Protein AF-A0A932A919-F1 (afdb_monomer)

pLDDT: mean 88.24, std 11.84, range [32.38, 98.0]

InterPro domains:
  IPR025450 YndJ-like protein [PF14158] (11-265)

Mean predicted aligned error: 5.51 Å

Radius of gyration: 18.3 Å; Cα contacts (8 Å, |Δi|>4): 429; chains: 1; bounding box: 51×43×54 Å

Organism: NCBI:txid658062

Foldseek 3Di:
DDLLVLLLVLLLCLQQPQVLLLLLLVCVVDDPLSVVLNVQSNVLSVLLSVLVVDDQVSSLVSLVSQLVSLQSQLVVLVCQCVVDPDNDLLSLLSNQLSVLSNVLSVLSSCLSNVPDDPPADSSVSSVSSSCSSFLGNLLSSLLSLLQVQLPDPPDPLNVLSSQLSVLSSVLVVQLVCCVPPNVCSVLVRLLSSLVSSLSSLVSLQPPRFPAPDPLLNVLSVQQNVLSNFLSVVSNQCSCCSVVNDGPDDPSCNCVRNVVSSSCRHSVSSSVSSSNRVVVVPVPVPD

Sequence (286 aa):
MSSETAIRGLAGFGILVLVPLALRLEEAAGDRLSEWATRLVLPAGLLAVAAELADRPVAAVLALPWCAVAAVRAVAGAGRAFAWRERQLHLLCTAAAGLYWLVAAGWLVLSAARIAVPGVPPIIVLLTSVHFHFTGYLSLVLTVEAGRRLGDDPGWTRRLYQTAAATIVFAMPMVAAGFVLWPPLQVLGAVPLVLAEIAIAFILAFEAVEPRSALARWLLWISAFSSVAPMVLGAMFVTRVLFGAPPISLAQMVLMHGVVNAFGFLGCALLGCNLAARDGSVLHSH

Solvent-accessible surface area (backbone atoms only — not comparable to full-atom values): 14140 Å² total; per-residue (Å²): 134,56,58,65,60,52,50,52,51,49,40,42,46,40,48,67,46,50,49,57,47,43,48,63,66,59,47,81,72,78,50,74,69,51,56,52,38,62,68,44,42,58,64,19,26,52,33,36,53,50,11,75,79,45,59,48,76,56,3,27,60,33,19,44,53,35,26,51,44,24,42,55,40,19,52,55,23,42,50,56,44,68,72,43,94,66,91,48,64,59,42,51,33,48,18,48,16,20,42,25,31,26,52,13,30,49,30,41,28,36,42,35,40,65,57,86,51,90,98,50,57,70,70,51,42,42,48,49,13,42,42,22,39,45,74,34,17,48,48,27,48,51,40,40,52,31,54,63,50,51,56,86,60,88,49,70,66,47,53,52,47,53,52,22,49,53,36,51,65,52,18,56,60,33,29,56,42,14,78,78,77,45,59,69,35,28,43,70,10,45,46,55,28,40,53,22,53,42,50,47,30,42,40,37,40,71,68,27,45,86,45,86,46,66,66,23,44,50,26,18,44,48,10,27,62,36,32,50,63,27,34,52,50,51,44,57,52,44,47,24,79,80,76,43,86,53,99,61,52,73,56,53,45,48,57,57,28,47,47,37,38,50,54,35,16,53,41,20,36,43,51,13,52,54,49,38,52,52,72,63,58,72,70,80,78,118

Secondary structure (DSSP, 8-state):
--HHHHHHHHHHHIIIIIHHHHHHHHGGG--HHHHHHHHHHHHHHHHHHHGGGS-HHHHHHHHHHHHHHHHHHHHHHHHHHHH-SS--HHHHHHHHHHHHHHHHHHHHHHHHTTPPBTTB-HHHHHHHHHHIIIIIIIHHHHHHHHHHHHTT--SHHHHHHHHHHHHHHHHHHHHHHHHHT-THHHHHHHHHHHHHHHHHHHHIIIII---SSHHHHHHHHHHHHHHHHHHHHHHHHHTHHHHSS-SS-HHHHIIIIIHIIIIIIIIHHHHHHHHHHHHHHTTS--

Structure (mmCIF, N/CA/C/O backbone):
data_AF-A0A932A919-F1
#
_entry.id   AF-A0A932A919-F1
#
loop_
_atom_site.group_PDB
_atom_site.id
_atom_site.type_symbol
_atom_site.label_atom_id
_atom_site.label_alt_id
_atom_site.label_comp_id
_atom_site.label_asym_id
_atom_site.label_entity_id
_atom_site.label_seq_id
_atom_site.pdbx_PDB_ins_code
_atom_site.Cartn_x
_atom_site.Cartn_y
_atom_site.Cartn_z
_atom_site.occupancy
_atom_site.B_iso_or_equiv
_atom_site.auth_seq_id
_atom_site.auth_comp_id
_atom_site.auth_asym_id
_atom_site.auth_atom_id
_atom_site.pdbx_PDB_model_num
ATOM 1 N N . MET A 1 1 ? 23.912 -0.610 -2.391 1.00 54.72 1 MET A N 1
ATOM 2 C CA . MET A 1 1 ? 22.632 -1.287 -2.702 1.00 54.72 1 MET A CA 1
ATOM 3 C C . MET A 1 1 ? 22.070 -0.659 -3.968 1.00 54.72 1 MET A C 1
ATOM 5 O O . MET A 1 1 ? 22.008 0.564 -4.014 1.00 54.72 1 MET A O 1
ATOM 9 N N . SER A 1 2 ? 21.745 -1.437 -5.006 1.00 77.31 2 SER A N 1
ATOM 10 C CA . SER A 1 2 ? 21.113 -0.874 -6.210 1.00 77.31 2 SER A CA 1
ATOM 11 C C . SER A 1 2 ? 19.661 -0.478 -5.905 1.00 77.31 2 SER A C 1
ATOM 13 O O . SER A 1 2 ? 19.035 -1.042 -5.003 1.00 77.31 2 SER A O 1
ATOM 15 N N . SER A 1 3 ? 19.107 0.491 -6.641 1.00 76.12 3 SER A N 1
ATOM 16 C CA . SER A 1 3 ? 17.702 0.910 -6.482 1.00 76.12 3 SER A CA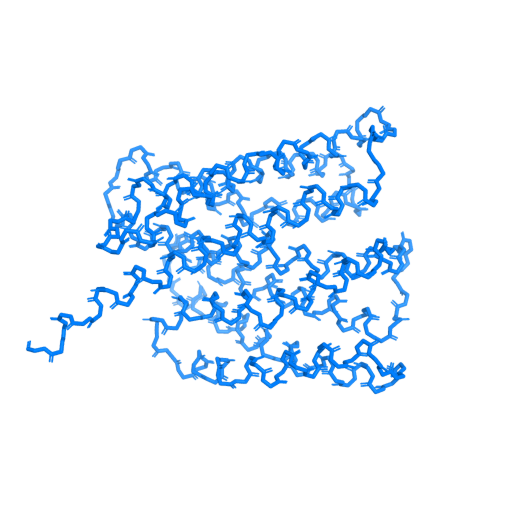 1
ATOM 17 C C . SER A 1 3 ? 16.727 -0.247 -6.691 1.00 76.12 3 SER A C 1
ATOM 19 O O . SER A 1 3 ? 15.686 -0.306 -6.047 1.00 76.12 3 SER A O 1
ATOM 21 N N . GLU A 1 4 ? 17.091 -1.199 -7.546 1.00 83.38 4 GLU A N 1
ATOM 22 C CA . GLU A 1 4 ? 16.304 -2.398 -7.804 1.00 83.38 4 GLU A CA 1
ATOM 23 C C . GLU A 1 4 ? 16.242 -3.328 -6.586 1.00 83.38 4 GLU A C 1
ATOM 25 O O . GLU A 1 4 ? 15.156 -3.766 -6.212 1.00 83.38 4 GLU A O 1
ATOM 30 N N . THR A 1 5 ? 17.371 -3.581 -5.909 1.00 86.50 5 THR A N 1
ATOM 31 C CA . THR A 1 5 ? 17.383 -4.377 -4.669 1.00 86.50 5 THR A CA 1
ATOM 32 C C . THR A 1 5 ? 16.510 -3.735 -3.590 1.00 86.50 5 THR A C 1
ATOM 34 O O . THR A 1 5 ? 15.775 -4.438 -2.901 1.00 86.50 5 THR A O 1
ATOM 37 N N . ALA A 1 6 ? 16.543 -2.404 -3.474 1.00 86.88 6 ALA A N 1
ATOM 38 C CA . ALA A 1 6 ? 15.702 -1.675 -2.528 1.00 86.88 6 ALA A CA 1
ATOM 39 C C . ALA A 1 6 ? 14.205 -1.844 -2.842 1.00 86.88 6 ALA A C 1
ATOM 41 O O . ALA A 1 6 ? 13.426 -2.163 -1.948 1.00 86.88 6 ALA A O 1
ATOM 42 N N . ILE A 1 7 ? 13.805 -1.690 -4.111 1.00 89.88 7 ILE A N 1
ATOM 43 C CA . ILE A 1 7 ? 12.405 -1.851 -4.539 1.00 89.88 7 ILE A CA 1
ATOM 44 C C . ILE A 1 7 ? 11.922 -3.284 -4.298 1.00 89.88 7 ILE A C 1
ATOM 46 O O . ILE A 1 7 ? 10.837 -3.469 -3.755 1.00 89.88 7 ILE A O 1
ATOM 50 N N . ARG A 1 8 ? 12.729 -4.295 -4.640 1.00 91.56 8 ARG A N 1
ATOM 51 C CA . ARG A 1 8 ? 12.405 -5.709 -4.382 1.00 91.56 8 ARG A CA 1
ATOM 52 C C . ARG A 1 8 ? 12.245 -5.987 -2.886 1.00 91.56 8 ARG A C 1
ATOM 54 O O . ARG A 1 8 ? 11.301 -6.664 -2.489 1.00 91.56 8 ARG A O 1
ATOM 61 N N . GLY A 1 9 ? 13.120 -5.422 -2.051 1.00 92.94 9 GLY A N 1
ATOM 62 C CA . GLY A 1 9 ? 13.010 -5.514 -0.594 1.00 92.94 9 GLY A CA 1
ATOM 63 C C . GLY A 1 9 ? 11.722 -4.882 -0.058 1.00 92.94 9 GLY A C 1
ATOM 64 O O . GLY A 1 9 ? 11.032 -5.491 0.757 1.00 92.94 9 GLY A O 1
ATOM 65 N N . LEU A 1 10 ? 11.354 -3.699 -0.559 1.00 93.62 10 LEU A N 1
ATOM 66 C CA . LEU A 1 10 ? 10.096 -3.031 -0.210 1.00 93.62 10 LEU A CA 1
ATOM 67 C C . LEU A 1 10 ? 8.871 -3.827 -0.674 1.00 93.62 10 LEU A C 1
ATOM 69 O O . LEU A 1 10 ? 7.919 -3.966 0.092 1.00 93.62 10 LEU A O 1
ATOM 73 N N . ALA A 1 11 ? 8.905 -4.389 -1.885 1.00 94.69 11 ALA A N 1
ATOM 74 C CA . ALA A 1 11 ? 7.852 -5.261 -2.395 1.00 94.69 11 ALA A CA 1
ATOM 75 C C . ALA A 1 11 ? 7.668 -6.484 -1.487 1.00 94.69 11 ALA A C 1
ATOM 77 O O . ALA A 1 11 ? 6.559 -6.745 -1.025 1.00 94.69 11 ALA A O 1
ATOM 78 N N . GLY A 1 12 ? 8.761 -7.179 -1.155 1.00 96.25 12 GLY A N 1
ATOM 79 C CA . GLY A 1 12 ? 8.738 -8.327 -0.250 1.00 96.25 12 GLY A CA 1
ATOM 80 C C . GLY A 1 12 ? 8.211 -7.977 1.142 1.00 96.25 12 GLY A C 1
ATOM 81 O O . GLY A 1 12 ? 7.370 -8.697 1.672 1.00 96.25 12 GLY A O 1
ATOM 82 N N . PHE A 1 13 ? 8.630 -6.845 1.714 1.00 96.69 13 PHE A N 1
ATOM 83 C CA . PHE A 1 13 ? 8.113 -6.365 2.999 1.00 96.69 13 PHE A CA 1
ATOM 84 C C . PHE A 1 13 ? 6.609 -6.057 2.942 1.00 96.69 13 PHE A C 1
ATOM 86 O O . PHE A 1 13 ? 5.855 -6.461 3.827 1.00 96.69 13 PHE A O 1
ATOM 93 N N . GLY A 1 14 ? 6.149 -5.403 1.874 1.00 96.69 14 GLY A N 1
ATOM 94 C CA . GLY A 1 14 ? 4.727 -5.163 1.640 1.00 96.69 14 GLY A CA 1
ATOM 95 C C . GLY A 1 14 ? 3.916 -6.455 1.579 1.00 96.69 14 GLY A C 1
ATOM 96 O O . GLY A 1 14 ? 2.926 -6.595 2.292 1.00 96.69 14 GLY A O 1
ATOM 97 N N . ILE A 1 15 ? 4.371 -7.409 0.767 1.00 97.38 15 ILE A N 1
ATOM 98 C CA . ILE A 1 15 ? 3.695 -8.685 0.501 1.00 97.38 15 ILE A CA 1
ATOM 99 C C . ILE A 1 15 ? 3.671 -9.587 1.741 1.00 97.38 15 ILE A C 1
ATOM 101 O O . ILE A 1 15 ? 2.635 -10.163 2.064 1.00 97.38 15 ILE A O 1
ATOM 105 N N . LEU A 1 16 ? 4.799 -9.722 2.443 1.00 97.50 16 LEU A N 1
ATOM 106 C CA . LEU A 1 16 ? 4.951 -10.697 3.528 1.00 97.50 16 LEU A CA 1
ATOM 107 C C . LEU A 1 16 ? 4.590 -10.150 4.910 1.00 97.50 16 LEU A C 1
ATOM 109 O O . LEU A 1 16 ? 4.348 -10.939 5.821 1.00 97.50 16 LEU A O 1
ATOM 113 N N . VAL A 1 17 ? 4.572 -8.827 5.091 1.00 97.50 17 VAL A N 1
ATOM 114 C CA . VAL A 1 17 ? 4.357 -8.209 6.408 1.00 97.50 17 VAL A CA 1
ATOM 115 C C . VAL A 1 17 ? 3.157 -7.277 6.393 1.00 97.50 17 VAL A C 1
ATOM 117 O O . VAL A 1 17 ? 2.202 -7.501 7.136 1.00 97.50 17 VAL A O 1
ATOM 120 N N . LEU A 1 18 ? 3.172 -6.241 5.554 1.00 97.94 18 LEU A N 1
ATOM 121 C CA . LEU A 1 18 ? 2.169 -5.178 5.648 1.00 97.94 18 LEU A CA 1
ATOM 122 C C . LEU A 1 18 ? 0.778 -5.627 5.186 1.00 97.94 18 LEU A C 1
ATOM 124 O O . LEU A 1 18 ? -0.202 -5.359 5.875 1.00 97.94 18 LEU A O 1
ATOM 128 N N . VAL A 1 19 ? 0.679 -6.345 4.066 1.00 97.19 19 VAL A N 1
ATOM 129 C CA . VAL A 1 19 ? -0.604 -6.848 3.550 1.00 97.19 19 VAL A CA 1
ATOM 130 C C . VAL A 1 19 ? -1.255 -7.850 4.515 1.00 97.19 19 VAL A C 1
ATOM 132 O O . VAL A 1 19 ? -2.425 -7.659 4.844 1.00 97.19 19 VAL A O 1
ATOM 135 N N . PRO A 1 20 ? -0.539 -8.852 5.067 1.00 95.69 20 PRO A N 1
ATOM 136 C CA . PRO A 1 20 ? -1.095 -9.701 6.120 1.00 95.69 20 PRO A CA 1
ATOM 137 C C . PRO A 1 20 ? -1.551 -8.922 7.364 1.00 95.69 20 PRO A C 1
ATOM 139 O O . PRO A 1 20 ? -2.593 -9.240 7.936 1.00 95.69 20 PRO A O 1
ATOM 142 N N . LEU A 1 21 ? -0.811 -7.890 7.792 1.00 94.94 21 LEU A N 1
ATOM 143 C CA . LEU A 1 21 ? -1.228 -7.037 8.914 1.00 94.94 21 LEU A CA 1
ATOM 144 C C . LEU A 1 21 ? -2.493 -6.229 8.604 1.00 94.94 21 LEU A C 1
ATOM 146 O O . LEU A 1 21 ? -3.328 -6.061 9.492 1.00 94.94 21 LEU A O 1
ATOM 150 N N . ALA A 1 22 ? -2.635 -5.739 7.373 1.00 95.12 22 ALA A N 1
ATOM 151 C CA . ALA A 1 22 ? -3.818 -5.023 6.912 1.00 95.12 22 ALA A CA 1
ATOM 152 C C . ALA A 1 22 ? -5.046 -5.938 6.852 1.00 95.12 22 ALA A C 1
ATOM 154 O O . ALA A 1 22 ? -6.085 -5.595 7.412 1.00 95.12 22 ALA A O 1
ATOM 155 N N . LEU A 1 23 ? -4.905 -7.148 6.303 1.00 92.00 23 LEU A N 1
ATOM 156 C CA . LEU A 1 23 ? -5.989 -8.133 6.274 1.00 92.00 23 LEU A CA 1
ATOM 157 C C . LEU A 1 23 ? -6.539 -8.453 7.660 1.00 92.00 23 LEU A C 1
ATOM 159 O O . LEU A 1 23 ? -7.750 -8.563 7.815 1.00 92.00 23 LEU A O 1
ATOM 163 N N . ARG A 1 24 ? -5.679 -8.550 8.678 1.00 90.06 24 ARG A N 1
ATOM 164 C CA . ARG A 1 24 ? -6.112 -8.793 10.064 1.00 90.06 24 ARG A CA 1
ATOM 165 C C . ARG A 1 24 ? -6.987 -7.673 10.633 1.00 90.06 24 ARG A C 1
ATOM 167 O O . ARG A 1 24 ? -7.780 -7.939 11.531 1.00 90.06 24 ARG A O 1
ATOM 174 N N . LEU A 1 25 ? -6.854 -6.441 10.134 1.00 88.31 25 LEU A N 1
ATOM 175 C CA . LEU A 1 25 ? -7.755 -5.337 10.486 1.00 88.31 25 LEU A CA 1
ATOM 176 C C . LEU A 1 25 ? -9.097 -5.455 9.750 1.00 88.31 25 LEU A C 1
ATOM 178 O O . LEU A 1 25 ? -10.136 -5.132 10.315 1.00 88.31 25 LEU A O 1
ATOM 182 N N . GLU A 1 26 ? -9.088 -5.961 8.516 1.00 84.31 26 GLU A N 1
ATOM 183 C CA . GLU A 1 26 ? -10.300 -6.187 7.717 1.00 84.31 26 GLU A CA 1
ATOM 184 C C . GLU A 1 26 ? -11.104 -7.427 8.159 1.00 84.31 26 GLU A C 1
ATOM 186 O O . GLU A 1 26 ? -12.324 -7.467 7.998 1.00 84.31 26 GLU A O 1
ATOM 191 N N . GLU A 1 27 ? -10.443 -8.450 8.709 1.00 68.44 27 GLU A N 1
ATOM 192 C CA . GLU A 1 27 ? -11.055 -9.714 9.151 1.00 68.44 27 GLU A CA 1
ATOM 193 C C . GLU A 1 27 ? -12.094 -9.575 10.256 1.00 68.44 27 GLU A C 1
ATOM 195 O O . GLU A 1 27 ? -12.968 -10.434 10.373 1.00 68.44 27 GLU A O 1
ATOM 200 N N . ALA A 1 28 ? -12.063 -8.481 11.015 1.00 53.78 28 ALA A N 1
ATOM 201 C CA . ALA A 1 28 ? -13.075 -8.186 12.024 1.00 53.78 28 ALA A CA 1
ATOM 202 C C . ALA A 1 28 ? -14.520 -8.143 11.458 1.00 53.78 28 ALA A C 1
ATOM 204 O O . ALA A 1 28 ? -15.468 -8.100 12.235 1.00 53.78 28 ALA A O 1
ATOM 205 N N . ALA A 1 29 ? -14.704 -8.188 10.129 1.00 54.28 29 ALA A N 1
ATOM 206 C CA . ALA A 1 29 ? -15.997 -8.187 9.440 1.00 54.28 29 ALA A CA 1
ATOM 207 C C . ALA A 1 29 ? -16.645 -9.576 9.179 1.00 54.28 29 ALA A C 1
ATOM 209 O O . ALA A 1 29 ? -17.752 -9.619 8.645 1.00 54.28 29 ALA A O 1
ATOM 210 N N . GLY A 1 30 ? -16.015 -10.704 9.543 1.00 56.59 30 GLY A N 1
ATOM 211 C CA . GLY A 1 30 ? -16.717 -11.984 9.787 1.00 56.59 30 GLY A CA 1
ATOM 212 C C . GLY A 1 30 ? -17.307 -12.784 8.603 1.00 56.59 30 GLY A C 1
ATOM 213 O O . GLY A 1 30 ? -18.235 -13.560 8.828 1.00 56.59 30 GLY A O 1
ATOM 214 N N . ASP A 1 31 ? -16.813 -12.654 7.361 1.00 70.94 31 ASP A N 1
ATOM 215 C CA . ASP A 1 31 ? -17.253 -13.511 6.236 1.00 70.94 31 ASP A CA 1
ATOM 216 C C . ASP A 1 31 ? -16.256 -14.633 5.865 1.00 70.94 31 ASP A C 1
ATOM 218 O O . ASP A 1 31 ? -15.046 -14.518 6.052 1.00 70.94 31 ASP A O 1
ATOM 222 N N . ARG A 1 32 ? -16.757 -15.753 5.311 1.00 78.12 32 ARG A N 1
ATOM 223 C CA . ARG A 1 32 ? -15.927 -16.934 4.973 1.00 78.12 32 ARG A CA 1
ATOM 224 C C . ARG A 1 32 ? -14.827 -16.622 3.952 1.00 78.12 32 ARG A C 1
ATOM 226 O O . ARG A 1 32 ? -13.759 -17.221 4.004 1.00 78.12 32 ARG A O 1
ATOM 233 N N . LEU A 1 33 ? -15.084 -15.719 3.004 1.00 74.69 33 LEU A N 1
ATOM 234 C CA . LEU A 1 33 ? -14.106 -15.341 1.975 1.00 74.69 33 LEU A CA 1
ATOM 235 C C . LEU A 1 33 ? -12.913 -14.601 2.594 1.00 74.69 33 LEU A C 1
ATOM 237 O O . LEU A 1 33 ? -11.777 -14.799 2.164 1.00 74.69 33 LEU A O 1
ATOM 241 N N . SER A 1 34 ? -13.165 -13.800 3.629 1.00 73.75 34 SER A N 1
ATOM 242 C CA . SER A 1 34 ? -12.157 -13.144 4.456 1.00 73.75 34 SER A CA 1
ATOM 243 C C . SER A 1 34 ? -11.229 -14.152 5.128 1.00 73.75 34 SER A C 1
ATOM 245 O O . SER A 1 34 ? -10.014 -14.016 5.017 1.00 73.75 34 SER A O 1
ATOM 247 N N . GLU A 1 35 ? -11.785 -15.191 5.756 1.00 81.88 35 GLU A N 1
ATOM 248 C CA . GLU A 1 35 ? -10.992 -16.226 6.434 1.00 81.88 35 GLU A CA 1
ATOM 249 C C . GLU A 1 35 ? -10.083 -16.987 5.460 1.00 81.88 35 GLU A C 1
ATOM 251 O O . GLU A 1 35 ? -8.912 -17.246 5.749 1.00 81.88 35 GLU A O 1
ATOM 256 N N . TRP A 1 36 ? -10.607 -17.340 4.281 1.00 85.19 36 TRP A N 1
ATOM 257 C CA . TRP A 1 36 ? -9.813 -17.984 3.233 1.00 85.19 36 TRP A CA 1
ATOM 258 C C . TRP A 1 36 ? -8.672 -17.083 2.761 1.00 85.19 36 TRP A C 1
ATOM 260 O O . TRP A 1 36 ? -7.536 -17.549 2.657 1.00 85.19 36 TRP A O 1
ATOM 270 N N . ALA A 1 37 ? -8.953 -15.801 2.511 1.00 84.44 37 ALA A N 1
ATOM 271 C CA . ALA A 1 37 ? -7.946 -14.850 2.058 1.00 84.44 37 ALA A CA 1
ATOM 272 C C . ALA A 1 37 ? -6.786 -14.739 3.057 1.00 84.44 37 ALA A C 1
ATOM 274 O O . ALA A 1 37 ? -5.627 -14.808 2.656 1.00 84.44 37 ALA A O 1
ATOM 275 N N . THR A 1 38 ? -7.068 -14.658 4.355 1.00 86.06 38 THR A N 1
ATOM 276 C CA . THR A 1 38 ? -6.020 -14.550 5.380 1.00 86.06 38 THR A CA 1
ATOM 277 C C . THR A 1 38 ? -5.235 -15.834 5.577 1.00 86.06 38 THR A C 1
ATOM 279 O O . THR A 1 38 ? -4.029 -15.783 5.801 1.00 86.06 38 THR A O 1
ATOM 282 N N . ARG A 1 39 ? -5.863 -17.008 5.463 1.00 90.12 39 ARG A N 1
ATOM 283 C CA . ARG A 1 39 ? -5.123 -18.280 5.531 1.00 90.12 39 ARG A CA 1
ATOM 284 C C . ARG A 1 39 ? -4.175 -18.450 4.347 1.00 90.12 39 ARG A C 1
ATOM 286 O O . ARG A 1 39 ? -3.089 -19.001 4.505 1.00 90.12 39 ARG A O 1
ATOM 293 N N . LEU A 1 40 ? -4.583 -17.979 3.171 1.00 94.25 40 LEU A N 1
ATOM 294 C CA . LEU A 1 40 ? -3.823 -18.135 1.934 1.00 94.25 40 LEU A CA 1
ATOM 295 C C . LEU A 1 40 ? -2.830 -16.998 1.671 1.00 94.25 40 LEU A C 1
ATOM 297 O O . LEU A 1 40 ? -1.915 -17.199 0.876 1.00 94.25 40 LEU A O 1
ATOM 301 N N . VAL A 1 41 ? -2.955 -15.841 2.337 1.00 95.19 41 VAL A N 1
ATOM 302 C CA . VAL A 1 41 ? -2.116 -14.663 2.052 1.00 95.19 41 VAL A CA 1
ATOM 303 C C . VAL A 1 41 ? -0.626 -14.947 2.228 1.00 95.19 41 VAL A C 1
ATOM 305 O O . VAL A 1 41 ? 0.160 -14.587 1.361 1.00 95.19 41 VAL A O 1
ATOM 308 N N . LEU A 1 42 ? -0.219 -15.627 3.305 1.00 95.88 42 LEU A N 1
ATOM 309 C CA . LEU A 1 42 ? 1.198 -15.889 3.568 1.00 95.88 42 LEU A CA 1
ATOM 310 C C . LEU A 1 42 ? 1.786 -16.921 2.595 1.00 95.88 42 LEU A C 1
ATOM 312 O O . LEU A 1 42 ? 2.808 -16.610 1.983 1.00 95.88 42 LEU A O 1
ATOM 316 N N . PRO A 1 43 ? 1.164 -18.098 2.370 1.00 97.31 43 PRO A N 1
ATOM 317 C CA . PRO A 1 43 ? 1.615 -19.014 1.326 1.00 97.31 43 PRO A CA 1
ATOM 318 C C . PRO A 1 43 ? 1.688 -18.350 -0.054 1.00 97.31 43 PRO A C 1
ATOM 320 O O . PRO A 1 43 ? 2.703 -18.463 -0.737 1.00 97.31 43 PRO A O 1
ATOM 323 N N . ALA A 1 44 ? 0.651 -17.606 -0.449 1.00 97.44 44 ALA A N 1
ATOM 324 C CA . ALA A 1 44 ? 0.624 -16.906 -1.728 1.00 97.44 44 ALA A CA 1
ATOM 325 C C . ALA A 1 44 ? 1.707 -15.818 -1.817 1.00 97.44 44 ALA A C 1
ATOM 327 O O . ALA A 1 44 ? 2.348 -15.672 -2.855 1.00 97.44 44 ALA A O 1
ATOM 328 N N . GLY A 1 45 ? 1.945 -15.086 -0.728 1.00 97.19 45 GLY A N 1
ATOM 329 C CA . GLY A 1 45 ? 2.979 -14.060 -0.644 1.00 97.19 45 GLY A CA 1
ATOM 330 C C . GLY A 1 45 ? 4.390 -14.638 -0.731 1.00 97.19 45 GLY A C 1
ATOM 331 O O . GLY A 1 45 ? 5.237 -14.082 -1.426 1.00 97.19 45 GLY A O 1
ATOM 332 N N . LEU A 1 46 ? 4.643 -15.787 -0.095 1.00 97.69 46 LEU A N 1
ATOM 333 C CA . LEU A 1 46 ? 5.920 -16.500 -0.205 1.00 97.69 46 LEU A CA 1
ATOM 334 C C . LEU A 1 46 ? 6.191 -16.938 -1.646 1.00 97.69 46 LEU A C 1
ATOM 336 O O . LEU A 1 46 ? 7.301 -16.741 -2.137 1.00 97.69 46 LEU A O 1
ATOM 340 N N . LEU A 1 47 ? 5.181 -17.473 -2.340 1.00 97.81 47 LEU A N 1
ATOM 341 C CA . LEU A 1 47 ? 5.299 -17.828 -3.758 1.00 97.81 47 LEU A CA 1
ATOM 342 C C . LEU A 1 47 ? 5.555 -16.587 -4.625 1.00 97.81 47 LEU A C 1
ATOM 344 O O . LEU A 1 47 ? 6.433 -16.615 -5.484 1.00 97.81 47 LEU A O 1
ATOM 348 N N . ALA A 1 48 ? 4.867 -15.476 -4.355 1.00 97.06 48 ALA A N 1
ATOM 349 C CA . ALA A 1 48 ? 5.060 -14.229 -5.087 1.00 97.06 48 ALA A CA 1
ATOM 350 C C . ALA A 1 48 ? 6.460 -13.624 -4.894 1.00 97.06 48 ALA A C 1
ATOM 352 O O . ALA A 1 48 ? 7.044 -13.128 -5.851 1.00 97.06 48 ALA A O 1
ATOM 353 N N . VAL A 1 49 ? 7.037 -13.702 -3.692 1.00 95.81 49 VAL A N 1
ATOM 354 C CA . VAL A 1 49 ? 8.431 -13.286 -3.459 1.00 95.81 49 VAL A CA 1
ATOM 355 C C . VAL A 1 49 ? 9.416 -14.270 -4.094 1.00 95.81 49 VAL A C 1
ATOM 357 O O . VAL A 1 49 ? 10.410 -13.845 -4.680 1.00 95.81 49 VAL A O 1
ATOM 360 N N . ALA A 1 50 ? 9.139 -15.576 -4.044 1.00 95.06 50 ALA A N 1
ATOM 361 C CA . ALA A 1 50 ? 9.966 -16.591 -4.698 1.00 95.06 50 ALA A CA 1
ATOM 362 C C . ALA A 1 50 ? 9.971 -16.454 -6.231 1.00 95.06 50 ALA A C 1
ATOM 364 O O . ALA A 1 50 ? 10.975 -16.776 -6.866 1.00 95.06 50 ALA A O 1
ATOM 365 N N . ALA A 1 51 ? 8.896 -15.926 -6.828 1.00 93.56 51 ALA A N 1
ATOM 366 C CA . ALA A 1 51 ? 8.812 -15.645 -8.260 1.00 93.56 51 ALA A CA 1
ATOM 367 C C . ALA A 1 51 ? 9.953 -14.743 -8.757 1.00 93.56 51 ALA A C 1
ATOM 369 O O . ALA A 1 51 ? 10.418 -14.904 -9.882 1.00 93.56 51 ALA A O 1
ATOM 370 N N . GLU A 1 52 ? 10.453 -13.840 -7.911 1.00 87.06 52 GLU A N 1
ATOM 371 C CA . GLU A 1 52 ? 11.557 -12.936 -8.252 1.00 87.06 52 GLU A CA 1
ATOM 372 C C . GLU A 1 52 ? 12.896 -13.661 -8.458 1.00 87.06 52 GLU A C 1
ATOM 374 O O . GLU A 1 52 ? 13.803 -13.114 -9.085 1.00 87.06 52 GLU A O 1
ATOM 379 N N . LEU A 1 53 ? 13.018 -14.892 -7.951 1.00 88.12 53 LEU A N 1
ATOM 380 C CA . LEU A 1 53 ? 14.201 -15.745 -8.085 1.00 88.12 53 LEU A CA 1
ATOM 381 C C . LEU A 1 53 ? 14.071 -16.765 -9.226 1.00 88.12 53 LEU A C 1
ATOM 383 O O . LEU A 1 53 ? 15.032 -17.469 -9.527 1.00 88.12 53 LEU A O 1
ATOM 387 N N . ALA A 1 54 ? 12.893 -16.873 -9.842 1.00 90.50 54 ALA A N 1
ATOM 388 C CA . ALA A 1 54 ? 12.577 -17.913 -10.810 1.00 90.50 54 ALA A CA 1
ATOM 389 C C . ALA A 1 54 ? 12.747 -17.452 -12.269 1.00 90.50 54 ALA A C 1
ATOM 391 O O . ALA A 1 54 ? 12.752 -16.261 -12.603 1.00 90.50 54 ALA A O 1
ATOM 392 N N . ASP A 1 55 ? 12.837 -18.421 -13.180 1.00 89.94 55 ASP A N 1
ATOM 393 C CA . ASP A 1 55 ? 12.775 -18.168 -14.619 1.00 89.94 55 ASP A CA 1
ATOM 394 C C . ASP A 1 55 ? 11.384 -17.700 -15.057 1.00 89.94 55 ASP A C 1
ATOM 396 O O . ASP A 1 55 ? 10.382 -18.032 -14.431 1.00 89.94 55 ASP A O 1
ATOM 400 N N . ARG A 1 56 ? 11.303 -16.966 -16.179 1.00 87.06 56 ARG A N 1
ATOM 401 C CA . ARG A 1 56 ? 10.075 -16.284 -16.650 1.00 87.06 56 ARG A CA 1
ATOM 402 C C . ARG A 1 56 ? 8.777 -17.105 -16.551 1.00 87.06 56 ARG A C 1
ATOM 404 O O . ARG A 1 56 ? 7.821 -16.581 -15.980 1.00 87.06 56 ARG A O 1
ATOM 411 N N . PRO A 1 57 ? 8.680 -18.333 -17.106 1.00 85.75 57 PRO A N 1
ATOM 412 C CA . PRO A 1 57 ? 7.418 -19.073 -17.077 1.00 85.75 57 PRO A CA 1
ATOM 413 C C . PRO A 1 57 ? 7.039 -19.504 -15.655 1.00 85.75 57 PRO A C 1
ATOM 415 O O . PRO A 1 57 ? 5.869 -19.462 -15.289 1.00 85.75 57 PRO A O 1
ATOM 418 N N . VAL A 1 58 ? 8.031 -19.858 -14.836 1.00 93.38 58 VAL A N 1
ATOM 419 C CA . VAL A 1 58 ? 7.828 -20.279 -13.447 1.00 93.38 58 VAL A CA 1
ATOM 420 C C . VAL A 1 58 ? 7.470 -19.077 -12.572 1.00 93.38 58 VAL A C 1
ATOM 422 O O . VAL A 1 58 ? 6.520 -19.148 -11.801 1.00 93.38 58 VAL A O 1
ATOM 425 N N . ALA A 1 59 ? 8.162 -17.950 -12.746 1.00 92.75 59 ALA A N 1
ATOM 426 C CA . ALA A 1 59 ? 7.908 -16.700 -12.037 1.00 92.75 59 ALA A CA 1
ATOM 427 C C . ALA A 1 59 ? 6.459 -16.223 -12.218 1.00 92.75 59 ALA A C 1
ATOM 429 O O . ALA A 1 59 ? 5.792 -15.878 -11.244 1.00 92.75 59 ALA A O 1
ATOM 430 N N . ALA A 1 60 ? 5.939 -16.270 -13.450 1.00 90.56 60 ALA A N 1
ATOM 431 C CA . ALA A 1 60 ? 4.550 -15.916 -13.723 1.00 90.56 60 ALA A CA 1
ATOM 432 C C . ALA A 1 60 ? 3.577 -16.796 -12.921 1.00 90.56 60 ALA A C 1
ATOM 434 O O . ALA A 1 60 ? 2.711 -16.272 -12.225 1.00 90.56 60 ALA A O 1
ATOM 435 N N . VAL A 1 61 ? 3.758 -18.120 -12.967 1.00 95.81 61 VAL A N 1
ATOM 436 C CA . VAL A 1 61 ? 2.899 -19.083 -12.258 1.00 95.81 61 VAL A CA 1
ATOM 437 C C . VAL A 1 61 ? 2.978 -18.902 -10.742 1.00 95.81 61 VAL A C 1
ATOM 439 O O . VAL A 1 61 ? 1.946 -18.922 -10.078 1.00 95.81 61 VAL A O 1
ATOM 442 N N . LEU A 1 62 ? 4.171 -18.669 -10.192 1.00 96.88 62 LEU A N 1
ATOM 443 C CA . LEU A 1 62 ? 4.378 -18.454 -8.758 1.00 96.88 62 LEU A CA 1
ATOM 444 C C . LEU A 1 62 ? 3.722 -17.164 -8.237 1.00 96.88 62 LEU A C 1
ATOM 446 O O . LEU A 1 62 ? 3.313 -17.117 -7.079 1.00 96.88 62 LEU A O 1
ATOM 450 N N . ALA A 1 63 ? 3.568 -16.136 -9.075 1.00 96.38 63 ALA A N 1
ATOM 451 C CA . ALA A 1 63 ? 2.893 -14.892 -8.701 1.00 96.38 63 ALA A CA 1
ATOM 452 C C . ALA A 1 63 ? 1.353 -14.967 -8.802 1.00 96.38 63 ALA A C 1
ATOM 454 O O . ALA A 1 63 ? 0.655 -14.174 -8.165 1.00 96.38 63 ALA A O 1
ATOM 455 N N . LEU A 1 64 ? 0.793 -15.914 -9.571 1.00 96.88 64 LEU A N 1
ATOM 456 C CA . LEU A 1 64 ? -0.660 -16.035 -9.772 1.00 96.88 64 LEU A CA 1
ATOM 457 C C . LEU A 1 64 ? -1.463 -16.275 -8.481 1.00 96.88 64 LEU A C 1
ATOM 459 O O . LEU A 1 64 ? -2.508 -15.637 -8.341 1.00 96.88 64 LEU A O 1
ATOM 463 N N . PRO A 1 65 ? -1.026 -17.119 -7.523 1.00 97.69 65 PRO A N 1
ATOM 464 C CA . PRO A 1 65 ? -1.736 -17.297 -6.258 1.00 97.69 65 PRO A CA 1
ATOM 465 C C . PRO A 1 65 ? -1.973 -15.985 -5.505 1.00 97.69 65 PRO A C 1
ATOM 467 O O . PRO A 1 65 ? -3.057 -15.780 -4.965 1.00 97.69 65 PRO A O 1
ATOM 470 N N . TRP A 1 66 ? -1.003 -15.065 -5.515 1.00 97.75 66 TRP A N 1
ATOM 471 C CA . TRP A 1 66 ? -1.152 -13.748 -4.890 1.00 97.75 66 TRP A CA 1
ATOM 472 C C . TRP A 1 66 ? -2.249 -12.918 -5.558 1.00 97.75 66 TRP A C 1
ATOM 474 O O . TRP A 1 66 ? -3.114 -12.358 -4.885 1.00 97.75 66 TRP A O 1
ATOM 484 N N . CYS A 1 67 ? -2.265 -12.911 -6.891 1.00 97.38 67 CYS A N 1
ATOM 485 C CA . CYS A 1 67 ? -3.309 -12.258 -7.677 1.00 97.38 67 CYS A CA 1
ATOM 486 C C . CYS A 1 67 ? -4.691 -12.883 -7.440 1.00 97.38 67 CYS A C 1
ATOM 488 O O . CYS A 1 67 ? -5.677 -12.161 -7.312 1.00 97.38 67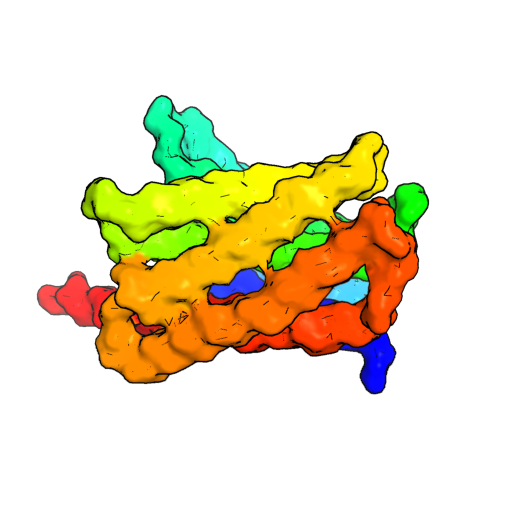 CYS A O 1
ATOM 490 N N . ALA A 1 68 ? -4.772 -14.208 -7.295 1.00 96.50 68 ALA A N 1
ATOM 491 C CA . ALA A 1 68 ? -6.021 -14.902 -6.997 1.00 96.50 68 ALA A CA 1
ATOM 492 C C . ALA A 1 68 ? -6.595 -14.504 -5.626 1.00 96.50 68 ALA A C 1
ATOM 494 O O . ALA A 1 68 ? -7.788 -14.216 -5.527 1.00 96.50 68 ALA A O 1
ATOM 495 N N . VAL A 1 69 ? -5.761 -14.421 -4.581 1.00 95.50 69 VAL A N 1
ATOM 496 C CA . VAL A 1 69 ? -6.201 -13.958 -3.251 1.00 95.50 69 VAL A CA 1
ATOM 497 C C . VAL A 1 69 ? -6.699 -12.509 -3.320 1.00 95.50 69 VAL A C 1
ATOM 499 O O . VAL A 1 69 ? -7.780 -12.204 -2.808 1.00 95.50 69 VAL A O 1
ATOM 502 N N . ALA A 1 70 ? -5.967 -11.631 -4.011 1.00 96.12 70 ALA A N 1
ATOM 503 C CA . ALA A 1 70 ? -6.382 -10.245 -4.213 1.00 96.12 70 ALA A CA 1
ATOM 504 C C . ALA A 1 70 ? -7.711 -10.144 -4.992 1.00 96.12 70 ALA A C 1
ATOM 506 O O . ALA A 1 70 ? -8.580 -9.348 -4.637 1.00 96.12 70 ALA A O 1
ATOM 507 N N . ALA A 1 71 ? -7.920 -10.995 -6.004 1.00 95.38 71 ALA A N 1
ATOM 508 C CA . ALA A 1 71 ? -9.156 -11.047 -6.786 1.00 95.38 71 ALA A CA 1
ATOM 509 C C . ALA A 1 71 ? -10.362 -11.473 -5.941 1.00 95.38 71 ALA A C 1
ATOM 511 O O . ALA A 1 71 ? -11.409 -10.828 -6.001 1.00 95.38 71 ALA A O 1
ATOM 512 N N . VAL A 1 72 ? -10.211 -12.508 -5.107 1.00 91.56 72 VAL A N 1
ATOM 513 C CA . VAL A 1 72 ? -11.258 -12.931 -4.161 1.00 91.56 72 VAL A CA 1
ATOM 514 C C . VAL A 1 72 ? -11.653 -11.767 -3.254 1.00 91.56 72 VAL A C 1
ATOM 516 O O . VAL A 1 72 ? -12.845 -11.527 -3.043 1.00 91.56 72 VAL A O 1
ATOM 519 N N . ARG A 1 73 ? -10.677 -10.992 -2.764 1.00 89.31 73 ARG A N 1
ATOM 520 C CA . ARG A 1 73 ? -10.967 -9.813 -1.943 1.00 89.31 73 ARG A CA 1
ATOM 521 C C . ARG A 1 73 ? -11.638 -8.679 -2.694 1.00 89.31 73 ARG A C 1
ATOM 523 O O . ARG A 1 73 ? -12.594 -8.115 -2.164 1.00 89.31 73 ARG A O 1
ATOM 530 N N . ALA A 1 74 ? -11.192 -8.373 -3.906 1.00 92.75 74 ALA A N 1
ATOM 531 C CA . ALA A 1 74 ? -11.828 -7.365 -4.746 1.00 92.75 74 ALA A CA 1
ATOM 532 C C . ALA A 1 74 ? -13.304 -7.707 -5.004 1.00 92.75 74 ALA A C 1
ATOM 534 O O . ALA A 1 74 ? -14.174 -6.856 -4.825 1.00 92.75 74 ALA A O 1
ATOM 535 N N . VAL A 1 75 ? -13.600 -8.968 -5.342 1.00 90.31 75 VAL A N 1
ATOM 536 C CA . VAL A 1 75 ? -14.971 -9.446 -5.584 1.00 90.31 75 VAL A CA 1
ATOM 537 C C . VAL A 1 75 ? -15.817 -9.382 -4.313 1.00 90.31 75 VAL A C 1
ATOM 539 O O . VAL A 1 75 ? -16.940 -8.884 -4.361 1.00 90.31 75 VAL A O 1
ATOM 542 N N . ALA A 1 76 ? -15.290 -9.823 -3.167 1.00 86.62 76 ALA A N 1
ATOM 543 C CA . ALA A 1 76 ? -16.006 -9.746 -1.892 1.00 86.62 76 ALA A CA 1
ATOM 544 C C . ALA A 1 76 ? -16.320 -8.290 -1.492 1.00 86.62 76 ALA A C 1
ATOM 546 O O . ALA A 1 76 ? -17.441 -7.976 -1.090 1.00 86.62 76 ALA A O 1
ATOM 547 N N . GLY A 1 77 ? -15.349 -7.383 -1.641 1.00 86.00 77 GLY A N 1
ATOM 548 C CA . GLY A 1 77 ? -15.522 -5.953 -1.380 1.00 86.00 77 GLY A CA 1
ATOM 549 C C . GLY A 1 77 ? -16.564 -5.313 -2.298 1.00 86.00 77 GLY A C 1
ATOM 550 O O . GLY A 1 77 ? -17.487 -4.660 -1.814 1.00 86.00 77 GLY A O 1
ATOM 551 N N . ALA A 1 78 ? -16.464 -5.560 -3.606 1.00 86.94 78 ALA A N 1
ATOM 552 C CA . ALA A 1 78 ? -17.420 -5.066 -4.592 1.00 86.94 78 ALA A CA 1
ATOM 553 C C . ALA A 1 78 ? -18.836 -5.601 -4.333 1.00 86.94 78 ALA A C 1
ATOM 555 O O . ALA A 1 78 ? -19.787 -4.824 -4.315 1.00 86.94 78 ALA A O 1
ATOM 556 N N . GLY A 1 79 ? -18.983 -6.901 -4.058 1.00 83.75 79 GLY A N 1
ATOM 557 C CA . GLY A 1 79 ? -20.273 -7.515 -3.742 1.00 83.75 79 GLY A CA 1
ATOM 558 C C . GLY A 1 79 ? -20.969 -6.844 -2.556 1.00 83.75 79 GLY A C 1
ATOM 559 O O . GLY A 1 79 ? -22.156 -6.538 -2.638 1.00 83.75 79 GLY A O 1
ATOM 560 N N . ARG A 1 80 ? -20.223 -6.521 -1.490 1.00 79.44 80 ARG A N 1
ATOM 561 C CA . ARG A 1 80 ? -20.752 -5.763 -0.343 1.00 79.44 80 ARG A CA 1
ATOM 562 C C . ARG A 1 80 ? -21.121 -4.326 -0.720 1.00 79.44 80 ARG A C 1
ATOM 564 O O . ARG A 1 80 ? -22.184 -3.865 -0.332 1.00 79.44 80 ARG A O 1
ATOM 571 N N . ALA A 1 81 ? -20.307 -3.632 -1.511 1.00 81.38 81 ALA A N 1
ATOM 572 C CA . ALA A 1 81 ? -20.631 -2.271 -1.941 1.00 81.38 81 ALA A CA 1
ATOM 573 C C . ALA A 1 81 ? -21.870 -2.197 -2.858 1.00 81.38 81 ALA A C 1
ATOM 575 O O . ALA A 1 81 ? -22.609 -1.220 -2.793 1.00 81.38 81 ALA A O 1
ATOM 576 N N . PHE A 1 82 ? -22.118 -3.217 -3.689 1.00 78.19 82 PHE A N 1
ATOM 577 C CA . PHE A 1 82 ? -23.280 -3.265 -4.586 1.00 78.19 82 PHE A CA 1
ATOM 578 C C . PHE A 1 82 ? -24.560 -3.791 -3.924 1.00 78.19 82 PHE A C 1
ATOM 580 O O . PHE A 1 82 ? -25.652 -3.379 -4.309 1.00 78.19 82 PHE A O 1
ATOM 587 N N . ALA A 1 83 ? -24.453 -4.701 -2.949 1.00 75.50 83 ALA A N 1
ATOM 588 C CA . ALA A 1 83 ? -25.616 -5.282 -2.275 1.00 75.50 83 ALA A CA 1
ATOM 589 C C . ALA A 1 83 ? -26.325 -4.299 -1.325 1.00 75.50 83 ALA A C 1
ATOM 591 O O . ALA A 1 83 ? -27.517 -4.453 -1.058 1.00 75.50 83 ALA A O 1
ATOM 592 N N . TRP A 1 84 ? -25.619 -3.284 -0.823 1.00 62.91 84 TRP A N 1
ATOM 593 C CA . TRP A 1 84 ? -26.170 -2.303 0.109 1.00 62.91 84 TRP A CA 1
ATOM 594 C C . TRP A 1 84 ? -26.603 -1.033 -0.639 1.00 62.91 84 TRP A C 1
ATOM 596 O O . TRP A 1 84 ? -25.824 -0.423 -1.365 1.00 62.91 84 TRP A O 1
ATOM 606 N N . ARG A 1 85 ? -27.874 -0.630 -0.479 1.00 55.03 85 ARG A N 1
ATOM 607 C CA . ARG A 1 85 ? -28.478 0.518 -1.196 1.00 55.03 85 ARG A CA 1
ATOM 608 C C . ARG A 1 85 ? -28.017 1.886 -0.677 1.00 55.03 85 ARG A C 1
ATOM 610 O O . ARG A 1 85 ? -28.252 2.891 -1.346 1.00 55.03 85 ARG A O 1
ATOM 617 N N . GLU A 1 86 ? -27.361 1.941 0.479 1.00 55.00 86 GLU A N 1
ATOM 618 C CA . GLU A 1 86 ? -26.830 3.178 1.050 1.00 55.00 86 GLU A CA 1
ATOM 619 C C . GLU A 1 86 ? -25.349 3.350 0.699 1.00 55.00 86 GLU A C 1
ATOM 621 O O . GLU A 1 86 ? -24.528 2.464 0.932 1.00 55.00 86 GLU A O 1
ATOM 626 N N . ARG A 1 87 ? -24.992 4.519 0.148 1.00 57.66 87 ARG A N 1
ATOM 627 C CA . ARG A 1 87 ? -23.611 4.903 -0.190 1.00 57.66 87 ARG A CA 1
ATOM 628 C C . ARG A 1 87 ? -22.796 5.198 1.072 1.00 57.66 87 ARG A C 1
ATOM 630 O O . ARG A 1 87 ? -22.427 6.342 1.330 1.00 57.66 87 ARG A O 1
ATOM 637 N N . GLN A 1 88 ? -22.512 4.176 1.868 1.00 78.44 88 GLN A N 1
ATOM 638 C CA . GLN A 1 88 ? -21.617 4.316 3.008 1.00 78.44 88 GLN A CA 1
ATOM 639 C C . GLN A 1 88 ? -20.173 4.376 2.504 1.00 78.44 88 GLN A C 1
ATOM 641 O O . GLN A 1 88 ? -19.674 3.443 1.875 1.00 78.44 88 GLN A O 1
ATOM 646 N N . LEU A 1 89 ? -19.494 5.490 2.780 1.00 85.12 89 LEU A N 1
ATOM 647 C CA . LEU A 1 89 ? -18.113 5.734 2.357 1.00 85.12 89 LEU A CA 1
ATOM 648 C C . LEU A 1 89 ? -17.157 4.615 2.797 1.00 85.12 89 LEU A C 1
ATOM 650 O O . LEU A 1 89 ? -16.270 4.237 2.041 1.00 85.12 89 LEU A O 1
ATOM 654 N N . HIS A 1 90 ? -17.396 4.034 3.973 1.00 85.12 90 HIS A N 1
ATOM 655 C CA . HIS A 1 90 ? -16.673 2.865 4.467 1.00 85.12 90 HIS A CA 1
ATOM 656 C C . HIS A 1 90 ? -16.717 1.683 3.478 1.00 85.12 90 HIS A C 1
ATOM 658 O O . HIS A 1 90 ? -15.667 1.151 3.126 1.00 85.12 90 HIS A O 1
ATOM 664 N N . LEU A 1 91 ? -17.901 1.327 2.958 1.00 86.75 91 LEU A N 1
ATOM 665 C CA . LEU A 1 91 ? -18.058 0.234 1.988 1.00 86.75 91 LEU A CA 1
ATOM 666 C C . LEU A 1 91 ? -17.340 0.536 0.668 1.00 86.75 91 LEU A C 1
ATOM 668 O O . LEU A 1 91 ? -16.728 -0.357 0.081 1.00 86.75 91 LEU A O 1
ATOM 672 N N . LEU A 1 92 ? -17.375 1.797 0.223 1.00 89.69 92 LEU A N 1
ATOM 673 C CA . LEU A 1 92 ? -16.632 2.239 -0.956 1.00 89.69 92 LEU A CA 1
ATOM 674 C C . LEU A 1 92 ? -15.119 2.105 -0.743 1.00 89.69 92 LEU A C 1
ATOM 676 O O . LEU A 1 92 ? -14.435 1.572 -1.614 1.00 89.69 92 LEU A O 1
ATOM 680 N N . CYS A 1 93 ? -14.598 2.538 0.408 1.00 92.69 93 CYS A N 1
ATOM 681 C CA . CYS A 1 93 ? -13.181 2.402 0.741 1.00 92.69 93 CYS A CA 1
ATOM 682 C C . CYS A 1 93 ? -12.753 0.931 0.804 1.00 92.69 93 CYS A C 1
ATOM 684 O O . CYS A 1 93 ? -11.715 0.592 0.245 1.00 92.69 93 CYS A O 1
ATOM 686 N N . THR A 1 94 ? -13.554 0.044 1.402 1.00 90.94 94 THR A N 1
ATOM 687 C CA . THR A 1 94 ? -13.266 -1.400 1.437 1.00 90.94 94 THR A CA 1
ATOM 688 C C . THR A 1 94 ? -13.271 -2.025 0.041 1.00 90.94 94 THR A C 1
ATOM 690 O O . THR A 1 94 ? -12.390 -2.818 -0.287 1.00 90.94 94 THR A O 1
ATOM 693 N N . ALA A 1 95 ? -14.234 -1.672 -0.815 1.00 92.06 95 ALA A N 1
ATOM 694 C CA . ALA A 1 95 ? -14.262 -2.160 -2.193 1.00 92.06 95 ALA A CA 1
ATOM 695 C C . ALA A 1 95 ? -13.059 -1.650 -3.002 1.00 92.06 95 ALA A C 1
ATOM 697 O O . ALA A 1 95 ? -12.409 -2.427 -3.704 1.00 92.06 95 ALA A O 1
ATOM 698 N N . ALA A 1 96 ? -12.725 -0.366 -2.859 1.00 95.06 96 ALA A N 1
ATOM 699 C CA . ALA A 1 96 ? -11.563 0.239 -3.496 1.00 95.06 96 ALA A CA 1
ATOM 700 C C . ALA A 1 96 ? -10.245 -0.375 -2.995 1.00 95.06 96 ALA A C 1
ATOM 702 O O . ALA A 1 96 ? -9.355 -0.613 -3.806 1.00 95.06 96 ALA A O 1
ATOM 703 N N . ALA A 1 97 ? -10.137 -0.711 -1.703 1.00 95.62 97 ALA A N 1
ATOM 704 C CA . ALA A 1 97 ? -8.969 -1.380 -1.132 1.00 95.62 97 ALA A CA 1
ATOM 705 C C . ALA A 1 97 ? -8.717 -2.720 -1.837 1.00 95.62 97 ALA A C 1
ATOM 707 O O . ALA A 1 97 ? -7.627 -2.949 -2.365 1.00 95.62 97 ALA A O 1
ATOM 708 N N . GLY A 1 98 ? -9.745 -3.571 -1.929 1.00 94.56 98 GLY A N 1
ATOM 709 C CA . GLY A 1 98 ? -9.651 -4.850 -2.635 1.00 94.56 98 GLY A CA 1
ATOM 710 C C . GLY A 1 98 ? -9.283 -4.683 -4.112 1.00 94.56 98 GLY A C 1
ATOM 711 O O . GLY A 1 98 ? -8.418 -5.397 -4.616 1.0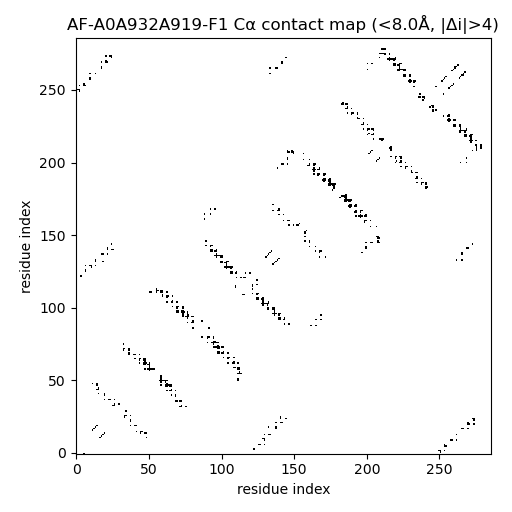0 94.56 98 GLY A O 1
ATOM 712 N N . LEU A 1 99 ? -9.880 -3.704 -4.801 1.00 96.56 99 LEU A N 1
ATOM 713 C CA . LEU A 1 99 ? -9.552 -3.409 -6.197 1.00 96.56 99 LEU A CA 1
ATOM 714 C C . LEU A 1 99 ? -8.098 -2.943 -6.365 1.00 96.56 99 LEU A C 1
ATOM 716 O O . LEU A 1 99 ? -7.420 -3.392 -7.285 1.00 96.56 99 LEU A O 1
ATOM 720 N N . TYR A 1 100 ? -7.593 -2.078 -5.486 1.00 97.62 100 TYR A N 1
ATOM 721 C CA . TYR A 1 100 ? -6.206 -1.608 -5.550 1.00 97.62 100 TYR A CA 1
ATOM 722 C C . TYR A 1 100 ? -5.212 -2.698 -5.219 1.00 97.62 100 TYR A C 1
ATOM 724 O O . TYR A 1 100 ? -4.175 -2.761 -5.875 1.00 97.62 100 TYR A O 1
ATOM 732 N N . TRP A 1 101 ? -5.548 -3.614 -4.314 1.00 97.81 101 TRP A N 1
ATOM 733 C CA . TRP A 1 101 ? -4.730 -4.800 -4.117 1.00 97.81 101 TRP A CA 1
ATOM 734 C C . TRP A 1 101 ? -4.705 -5.686 -5.368 1.00 97.81 101 TRP A C 1
ATOM 736 O O . TRP A 1 101 ? -3.632 -6.123 -5.781 1.00 97.81 101 TRP A O 1
ATOM 746 N N . LEU A 1 102 ? -5.847 -5.896 -6.033 1.00 97.88 102 LEU A N 1
ATOM 747 C CA . LEU A 1 102 ? -5.897 -6.648 -7.290 1.00 97.88 102 LEU A CA 1
ATOM 748 C C . LEU A 1 102 ? -5.047 -5.990 -8.384 1.00 97.88 102 LEU A C 1
ATOM 750 O O . LEU A 1 102 ? -4.288 -6.679 -9.064 1.00 97.88 102 LEU A O 1
ATOM 754 N N . VAL A 1 103 ? -5.122 -4.664 -8.529 1.00 97.62 103 VAL A N 1
ATOM 755 C CA . VAL A 1 103 ? -4.251 -3.921 -9.449 1.00 97.62 103 VAL A CA 1
ATOM 756 C C . VAL A 1 103 ? -2.788 -4.152 -9.073 1.00 97.62 103 VAL A C 1
ATOM 758 O O . VAL A 1 103 ? -1.999 -4.557 -9.924 1.00 97.62 103 VAL A O 1
ATOM 761 N N . ALA A 1 104 ? -2.430 -3.989 -7.799 1.00 97.81 104 ALA A N 1
ATOM 762 C CA . ALA A 1 104 ? -1.074 -4.207 -7.311 1.00 97.81 104 ALA A CA 1
ATOM 763 C C . ALA A 1 104 ? -0.546 -5.611 -7.654 1.00 97.81 104 ALA A C 1
ATOM 765 O O . ALA A 1 104 ? 0.547 -5.763 -8.204 1.00 97.81 104 ALA A O 1
ATOM 766 N N . ALA A 1 105 ? -1.350 -6.642 -7.392 1.00 97.94 105 ALA A N 1
ATOM 767 C CA . ALA A 1 105 ? -1.013 -8.028 -7.675 1.00 97.94 105 ALA A CA 1
ATOM 768 C C . ALA A 1 105 ? -0.919 -8.316 -9.183 1.00 97.94 105 ALA A C 1
ATOM 770 O O . ALA A 1 105 ? -0.019 -9.035 -9.612 1.00 97.94 105 ALA A O 1
ATOM 771 N N . GLY A 1 106 ? -1.779 -7.712 -10.007 1.00 97.50 106 GLY A N 1
ATOM 772 C CA . GLY A 1 106 ? -1.697 -7.807 -11.466 1.00 97.50 106 GLY A CA 1
ATOM 773 C C . GLY A 1 106 ? -0.388 -7.232 -12.013 1.00 97.50 106 GLY A C 1
ATOM 774 O O . GLY A 1 106 ? 0.295 -7.885 -12.802 1.00 97.50 106 GLY A O 1
ATOM 775 N N . TRP A 1 107 ? 0.022 -6.053 -11.536 1.00 97.12 107 TRP A N 1
ATOM 776 C CA . TRP A 1 107 ? 1.315 -5.456 -11.895 1.00 97.12 107 TRP A CA 1
ATOM 777 C C . TRP A 1 107 ? 2.503 -6.298 -11.413 1.00 97.12 107 TRP A C 1
ATOM 779 O O . TRP A 1 107 ? 3.512 -6.388 -12.114 1.00 97.12 107 TRP A O 1
ATOM 789 N N . LEU A 1 108 ? 2.378 -6.975 -10.266 1.00 96.38 108 LEU A N 1
ATOM 790 C CA . LEU A 1 108 ? 3.387 -7.927 -9.800 1.00 96.38 108 LEU A CA 1
ATOM 791 C C . LEU A 1 108 ? 3.524 -9.119 -10.755 1.00 96.38 108 LEU A C 1
ATOM 793 O O . LEU A 1 108 ? 4.642 -9.484 -11.107 1.00 96.38 108 LEU A O 1
ATOM 797 N N . VAL A 1 109 ? 2.408 -9.687 -11.225 1.00 96.62 109 VAL A N 1
ATOM 798 C CA . VAL A 1 109 ? 2.416 -10.783 -12.210 1.00 96.62 109 VAL A CA 1
ATOM 799 C C . VAL A 1 109 ? 3.070 -10.335 -13.519 1.00 96.62 109 VAL A C 1
ATOM 801 O O . VAL A 1 109 ? 3.903 -11.062 -14.057 1.00 96.62 109 VAL A O 1
ATOM 804 N N . LEU A 1 110 ? 2.758 -9.131 -14.014 1.00 95.88 110 LEU A N 1
ATOM 805 C CA . LEU A 1 110 ? 3.406 -8.571 -15.209 1.00 95.88 110 LEU A CA 1
ATOM 806 C C . LEU A 1 110 ? 4.922 -8.421 -15.020 1.00 95.88 110 LEU A C 1
ATOM 808 O O . LEU A 1 110 ? 5.691 -8.794 -15.911 1.00 95.88 110 LEU A O 1
ATOM 812 N N . SER A 1 111 ? 5.344 -7.923 -13.852 1.00 95.12 111 SER A N 1
ATOM 813 C CA . SER A 1 111 ? 6.754 -7.794 -13.473 1.00 95.12 111 SER A CA 1
ATOM 814 C C . SER A 1 111 ? 7.457 -9.157 -13.436 1.00 95.12 111 SER A C 1
ATOM 816 O O . SER A 1 111 ? 8.464 -9.348 -14.119 1.00 95.12 111 SER A O 1
ATOM 818 N N . ALA A 1 112 ? 6.888 -10.137 -12.727 1.00 94.19 112 ALA A N 1
ATOM 819 C CA . ALA A 1 112 ? 7.431 -11.491 -12.601 1.00 94.19 112 ALA A CA 1
ATOM 820 C C . ALA A 1 112 ? 7.522 -12.209 -13.960 1.00 94.19 112 ALA A C 1
ATOM 822 O O . ALA A 1 112 ? 8.543 -12.813 -14.295 1.00 94.19 112 ALA A O 1
ATOM 823 N N . ALA A 1 113 ? 6.491 -12.072 -14.798 1.00 93.88 113 ALA A N 1
ATOM 824 C CA . ALA A 1 113 ? 6.456 -12.621 -16.152 1.00 93.88 113 ALA A CA 1
ATOM 825 C C . ALA A 1 113 ? 7.375 -11.874 -17.141 1.00 93.88 113 ALA A C 1
ATOM 827 O O . ALA A 1 113 ? 7.554 -12.321 -18.283 1.00 93.88 113 ALA A O 1
ATOM 828 N N . ARG A 1 114 ? 7.959 -10.738 -16.724 1.00 92.81 114 ARG A N 1
ATOM 829 C CA . ARG A 1 114 ? 8.780 -9.825 -17.538 1.00 92.81 114 ARG A CA 1
ATOM 830 C C . ARG A 1 114 ? 8.057 -9.421 -18.828 1.00 92.81 114 ARG A C 1
ATOM 832 O O . ARG A 1 114 ? 8.657 -9.376 -19.909 1.00 92.81 114 ARG A O 1
ATOM 839 N N . ILE A 1 115 ? 6.743 -9.218 -18.734 1.00 92.94 115 ILE A N 1
ATOM 840 C CA . ILE A 1 115 ? 5.904 -8.776 -19.850 1.00 92.94 115 ILE A CA 1
ATOM 841 C C . ILE A 1 115 ? 6.152 -7.282 -20.043 1.00 92.94 115 ILE A C 1
ATOM 843 O O . ILE A 1 115 ? 5.998 -6.492 -19.114 1.00 92.94 115 ILE A O 1
ATOM 847 N N . ALA A 1 116 ? 6.570 -6.900 -21.249 1.00 90.62 116 ALA A N 1
ATOM 848 C CA . ALA A 1 116 ? 6.804 -5.503 -21.574 1.00 90.62 116 ALA A CA 1
ATOM 849 C C . ALA A 1 116 ? 5.469 -4.754 -21.643 1.00 90.62 116 ALA A C 1
ATOM 851 O O . ALA A 1 116 ? 4.561 -5.156 -22.370 1.00 90.62 116 ALA A O 1
ATOM 852 N N . VAL A 1 117 ? 5.375 -3.646 -20.911 1.00 90.75 117 VAL A N 1
ATOM 853 C CA . VAL A 1 117 ? 4.270 -2.694 -21.031 1.00 90.75 117 VAL A CA 1
ATOM 854 C C . VAL A 1 117 ? 4.754 -1.556 -21.938 1.00 90.75 117 VAL A C 1
ATOM 856 O O . VAL A 1 117 ? 5.760 -0.921 -21.609 1.00 90.75 117 VAL A O 1
ATOM 859 N N . PRO A 1 118 ? 4.109 -1.307 -23.095 1.00 88.25 118 PRO A N 1
ATOM 860 C CA . PRO A 1 118 ? 4.560 -0.287 -24.039 1.00 88.25 118 PRO A CA 1
ATOM 861 C C . PRO A 1 118 ? 4.762 1.078 -23.371 1.00 88.25 118 PRO A C 1
ATOM 863 O O . PRO A 1 118 ? 3.884 1.566 -22.665 1.00 88.25 118 PRO A O 1
ATOM 866 N N . GLY A 1 119 ? 5.934 1.685 -23.580 1.00 82.25 119 GLY A N 1
ATOM 867 C CA . GLY A 1 119 ? 6.271 3.003 -23.028 1.00 82.25 119 GLY A CA 1
ATOM 868 C C . GLY A 1 119 ? 6.588 3.036 -21.527 1.00 82.25 119 GLY A C 1
ATOM 869 O O . GLY A 1 119 ? 6.881 4.109 -21.005 1.00 82.25 119 GLY A O 1
ATOM 870 N N . VAL A 1 120 ? 6.576 1.894 -20.828 1.00 85.38 120 VAL A N 1
ATOM 871 C CA . VAL A 1 120 ? 6.823 1.821 -19.380 1.00 85.38 120 VAL A CA 1
ATOM 872 C C . VAL A 1 120 ? 8.095 1.010 -19.100 1.00 85.38 120 VAL A C 1
ATOM 874 O O . VAL A 1 120 ? 8.152 -0.179 -19.419 1.00 85.38 120 VAL A O 1
ATOM 877 N N . PRO A 1 121 ? 9.131 1.609 -18.482 1.00 87.69 121 PRO A N 1
ATOM 878 C CA . PRO A 1 121 ? 10.342 0.880 -18.113 1.00 87.69 121 PRO A CA 1
ATOM 879 C C . PRO A 1 121 ? 10.045 -0.279 -17.140 1.00 87.69 121 PRO A C 1
ATOM 881 O O . PRO A 1 121 ? 9.214 -0.103 -16.247 1.00 87.69 121 PRO A O 1
ATOM 884 N N . PRO A 1 122 ? 10.758 -1.424 -17.208 1.00 89.50 122 PRO A N 1
ATOM 885 C CA . PRO A 1 122 ? 10.494 -2.585 -16.346 1.00 89.50 122 PRO A CA 1
ATOM 886 C C . PRO A 1 122 ? 10.488 -2.269 -14.846 1.00 89.50 122 PRO A C 1
ATOM 888 O O . PRO A 1 122 ? 9.648 -2.766 -14.102 1.00 89.50 122 PRO A O 1
ATOM 891 N N . ILE A 1 123 ? 11.379 -1.379 -14.400 1.00 87.38 123 ILE A N 1
ATOM 892 C CA . ILE A 1 123 ? 11.433 -0.959 -12.996 1.00 87.38 123 ILE A CA 1
ATOM 893 C C . ILE A 1 123 ? 10.171 -0.207 -12.554 1.00 87.38 123 ILE A C 1
ATOM 895 O O . ILE A 1 123 ? 9.768 -0.308 -11.398 1.00 87.38 123 ILE A O 1
ATOM 899 N N . ILE A 1 124 ? 9.524 0.516 -13.473 1.00 88.25 124 ILE A N 1
ATOM 900 C CA . ILE A 1 124 ? 8.270 1.220 -13.204 1.00 88.25 124 ILE A CA 1
ATOM 901 C C . ILE A 1 124 ? 7.117 0.221 -13.094 1.00 88.25 124 ILE A C 1
ATOM 903 O O . ILE A 1 124 ? 6.275 0.404 -12.228 1.00 88.25 124 ILE A O 1
ATOM 907 N N . VAL A 1 125 ? 7.118 -0.876 -13.861 1.00 93.19 125 VAL A N 1
ATOM 908 C CA . VAL A 1 125 ? 6.115 -1.955 -13.732 1.00 93.19 125 VAL A CA 1
ATOM 909 C C . VAL A 1 125 ? 6.099 -2.518 -12.303 1.00 93.19 125 VAL A C 1
ATOM 911 O O . VAL A 1 125 ? 5.042 -2.585 -11.672 1.00 93.19 125 VAL A O 1
ATOM 914 N N . LEU A 1 126 ? 7.273 -2.855 -11.757 1.00 92.94 126 LEU A N 1
ATOM 915 C CA . LEU A 1 126 ? 7.399 -3.309 -10.368 1.00 92.94 126 LEU A CA 1
ATOM 916 C C . LEU A 1 126 ? 7.033 -2.202 -9.369 1.00 92.94 126 LEU A C 1
ATOM 918 O O . LEU A 1 126 ? 6.318 -2.447 -8.399 1.00 92.94 126 LEU A O 1
ATOM 922 N N . LEU A 1 127 ? 7.493 -0.970 -9.601 1.00 91.50 127 LEU A N 1
ATOM 923 C CA . LEU A 1 127 ? 7.213 0.156 -8.709 1.00 91.50 127 LEU A CA 1
ATOM 924 C C . LEU A 1 127 ? 5.716 0.489 -8.638 1.00 91.50 127 LEU A C 1
ATOM 926 O O . LEU A 1 127 ? 5.239 0.877 -7.571 1.00 91.50 127 LEU A O 1
ATOM 930 N N . THR A 1 128 ? 4.977 0.303 -9.733 1.00 93.25 128 THR A N 1
ATOM 931 C CA . THR A 1 128 ? 3.518 0.437 -9.772 1.00 93.25 128 THR A CA 1
ATOM 932 C C . THR A 1 128 ? 2.856 -0.608 -8.884 1.00 93.25 128 THR A C 1
ATOM 934 O O . THR A 1 128 ? 1.994 -0.251 -8.086 1.00 93.25 128 THR A O 1
ATOM 937 N N . SER A 1 129 ? 3.305 -1.868 -8.928 1.00 95.56 129 SER A N 1
ATOM 938 C CA . SER A 1 129 ? 2.855 -2.888 -7.969 1.00 95.56 129 SER A CA 1
ATOM 939 C C . SER A 1 129 ? 3.095 -2.446 -6.523 1.00 95.56 129 SER A C 1
ATOM 941 O O . SER A 1 129 ? 2.175 -2.481 -5.708 1.00 95.56 129 SER A O 1
ATOM 943 N N . VAL A 1 130 ? 4.297 -1.961 -6.196 1.00 95.25 130 VAL A N 1
ATOM 944 C CA . VAL A 1 130 ? 4.616 -1.489 -4.837 1.00 95.25 130 VAL A CA 1
ATOM 945 C C . VAL A 1 130 ? 3.715 -0.322 -4.420 1.00 95.25 130 VAL A C 1
ATOM 947 O O . VAL A 1 130 ? 3.148 -0.360 -3.332 1.00 95.25 130 VAL A O 1
ATOM 950 N N . HIS A 1 131 ? 3.516 0.680 -5.281 1.00 93.50 131 HIS A N 1
ATOM 951 C CA . HIS A 1 131 ? 2.646 1.823 -4.980 1.00 93.50 131 HIS A CA 1
ATOM 952 C C . HIS A 1 131 ? 1.197 1.399 -4.741 1.00 93.50 131 HIS A C 1
ATOM 954 O O . HIS A 1 131 ? 0.605 1.795 -3.743 1.00 93.50 131 HIS A O 1
ATOM 960 N N . PHE A 1 132 ? 0.629 0.550 -5.600 1.00 96.50 132 PHE A N 1
ATOM 961 C CA . PHE A 1 132 ? -0.752 0.102 -5.420 1.00 96.50 132 PHE A CA 1
ATOM 962 C C . PHE A 1 132 ? -0.937 -0.778 -4.180 1.00 96.50 132 PHE A C 1
ATOM 964 O O . PHE A 1 132 ? -2.000 -0.712 -3.566 1.00 96.50 132 PHE A O 1
ATOM 971 N N . HIS A 1 133 ? 0.076 -1.543 -3.754 1.00 97.62 133 HIS A N 1
ATOM 972 C CA . HIS A 1 133 ? 0.028 -2.180 -2.438 1.00 97.62 133 HIS A CA 1
ATOM 973 C C . HIS A 1 133 ? 0.008 -1.103 -1.345 1.00 97.62 133 HIS A C 1
ATOM 975 O O . HIS A 1 133 ? -0.847 -1.146 -0.474 1.00 97.62 133 HIS A O 1
ATOM 981 N N . PHE A 1 134 ? 0.904 -0.118 -1.404 1.00 95.81 134 PHE A N 1
ATOM 982 C CA . PHE A 1 134 ? 1.152 0.824 -0.312 1.00 95.81 134 PHE A CA 1
ATOM 983 C C . PHE A 1 134 ? 0.115 1.952 -0.258 1.00 95.81 134 PHE A C 1
ATOM 985 O O . PHE A 1 134 ? -0.775 1.925 0.588 1.00 95.81 134 PHE A O 1
ATOM 992 N N . THR A 1 135 ? 0.210 2.921 -1.169 1.00 92.19 135 THR A N 1
ATOM 993 C CA . THR A 1 135 ? -0.675 4.097 -1.211 1.00 92.19 135 THR A CA 1
ATOM 994 C C . THR A 1 135 ? -2.079 3.757 -1.711 1.00 92.19 135 THR A C 1
ATOM 996 O O . THR A 1 135 ? -3.023 4.511 -1.496 1.00 92.19 135 THR A O 1
ATOM 999 N N . GLY A 1 136 ? -2.237 2.616 -2.387 1.00 95.31 136 GLY A N 1
ATOM 1000 C CA . GLY A 1 136 ? -3.539 2.095 -2.790 1.00 95.31 136 GLY A CA 1
ATOM 1001 C C . GLY A 1 136 ? -4.220 1.308 -1.668 1.00 95.31 136 GLY A C 1
ATOM 1002 O O . GLY A 1 136 ? -5.094 1.816 -0.968 1.00 95.31 136 GLY A O 1
ATOM 1003 N N . TYR A 1 137 ? -3.850 0.037 -1.529 1.00 97.69 137 TYR A N 1
ATOM 1004 C CA . TYR A 1 137 ? -4.510 -0.900 -0.625 1.00 97.69 137 TYR A CA 1
ATOM 1005 C C . TYR A 1 137 ? -4.317 -0.544 0.857 1.00 97.69 137 TYR A C 1
ATOM 1007 O O . TYR A 1 137 ? -5.308 -0.346 1.562 1.00 97.69 137 TYR A O 1
ATOM 1015 N N . LEU A 1 138 ? -3.074 -0.426 1.341 1.00 97.81 138 LEU A N 1
ATOM 1016 C CA . LEU A 1 138 ? -2.813 -0.239 2.776 1.00 97.81 138 LEU A CA 1
ATOM 1017 C C . LEU A 1 138 ? -3.378 1.091 3.297 1.00 97.81 138 LEU A C 1
ATOM 1019 O O . LEU A 1 138 ? -3.995 1.107 4.364 1.00 97.81 138 LEU A O 1
ATOM 1023 N N . SER A 1 139 ? -3.241 2.184 2.539 1.00 96.62 139 SER A N 1
ATOM 1024 C CA . SER A 1 139 ? -3.832 3.483 2.900 1.00 96.62 139 SER A CA 1
ATOM 1025 C C . SER A 1 139 ? -5.356 3.416 3.027 1.00 96.62 139 SER A C 1
ATOM 1027 O O . SER A 1 139 ? -5.923 3.991 3.959 1.00 96.62 139 SER A O 1
ATOM 1029 N N . LEU A 1 140 ? -6.044 2.675 2.151 1.00 97.06 140 LEU A N 1
ATOM 1030 C CA . LEU A 1 140 ? -7.495 2.497 2.248 1.00 97.06 140 LEU A CA 1
ATOM 1031 C C . LEU A 1 140 ? -7.910 1.607 3.422 1.00 97.06 140 LEU A C 1
ATOM 1033 O O . LEU A 1 140 ? -8.923 1.898 4.056 1.00 97.06 140 LEU A O 1
ATOM 1037 N N . VAL A 1 141 ? -7.128 0.583 3.774 1.00 96.00 141 VAL A N 1
ATOM 1038 C CA . VAL A 1 141 ? -7.384 -0.213 4.989 1.00 96.00 141 VAL A CA 1
ATOM 1039 C C . VAL A 1 141 ? -7.247 0.649 6.246 1.00 96.00 141 VAL A C 1
ATOM 1041 O O . VAL A 1 141 ? -8.122 0.623 7.111 1.00 96.00 141 VAL A O 1
ATOM 1044 N N . LEU A 1 142 ? -6.201 1.472 6.335 1.00 96.88 142 LEU A N 1
ATOM 1045 C CA . LEU A 1 142 ? -6.027 2.416 7.446 1.00 96.88 142 LEU A CA 1
ATOM 1046 C C . LEU A 1 142 ? -7.139 3.470 7.488 1.00 96.88 142 LEU A C 1
ATOM 1048 O O . LEU A 1 142 ? -7.610 3.834 8.562 1.00 96.88 142 LEU A O 1
ATOM 1052 N N . THR A 1 143 ? -7.607 3.918 6.324 1.00 96.19 143 THR A N 1
ATOM 1053 C CA . THR A 1 143 ? -8.757 4.824 6.205 1.00 96.19 143 THR A CA 1
ATOM 1054 C C . THR A 1 143 ? -10.031 4.173 6.738 1.00 96.19 143 THR A C 1
ATOM 1056 O O . THR A 1 143 ? -10.774 4.779 7.508 1.00 96.19 143 THR A O 1
ATOM 1059 N N . VAL A 1 144 ? -10.294 2.923 6.358 1.00 93.62 144 VAL A N 1
ATOM 1060 C CA . VAL A 1 144 ? -11.423 2.143 6.873 1.00 93.62 144 VAL A CA 1
ATOM 1061 C C . VAL A 1 144 ? -11.348 2.027 8.396 1.00 93.62 144 VAL A C 1
ATOM 1063 O O . VAL A 1 144 ? -12.349 2.267 9.074 1.00 93.62 144 VAL A O 1
ATOM 1066 N N . GLU A 1 145 ? -10.166 1.728 8.932 1.00 92.75 145 GLU A N 1
ATOM 1067 C CA . GLU A 1 145 ? -9.944 1.607 10.371 1.00 92.75 145 GLU A CA 1
ATOM 1068 C C . GLU A 1 145 ? -10.144 2.939 11.109 1.00 92.75 145 GLU A C 1
ATOM 1070 O O . GLU A 1 145 ? -10.792 2.967 12.156 1.00 92.75 145 GLU A O 1
ATOM 1075 N N . ALA A 1 146 ? -9.674 4.055 10.547 1.00 93.44 146 ALA A N 1
ATOM 1076 C CA . ALA A 1 146 ? -9.909 5.390 11.096 1.00 93.44 146 ALA A CA 1
ATOM 1077 C C . ALA A 1 146 ? -11.411 5.699 11.192 1.00 93.44 146 ALA A C 1
ATOM 1079 O O . ALA A 1 146 ? -11.900 6.119 12.239 1.00 93.44 146 ALA A O 1
ATOM 1080 N N . GLY A 1 147 ? -12.159 5.426 10.119 1.00 91.88 147 GLY A N 1
ATOM 1081 C CA . GLY A 1 147 ? -13.606 5.632 10.079 1.00 91.88 147 GLY A CA 1
ATOM 1082 C C . GLY A 1 147 ? -14.369 4.777 11.084 1.00 91.88 147 GLY A C 1
ATOM 1083 O O . GLY A 1 147 ? -15.287 5.277 11.733 1.00 91.88 147 GLY A O 1
ATOM 1084 N N . ARG A 1 148 ? -13.969 3.507 11.242 1.00 88.38 148 ARG A N 1
ATOM 1085 C CA . ARG A 1 148 ? -14.576 2.575 12.200 1.00 88.38 148 ARG A CA 1
ATOM 1086 C C . ARG A 1 148 ? -14.444 3.079 13.632 1.00 88.38 148 ARG A C 1
ATOM 1088 O O . ARG A 1 148 ? -15.390 2.957 14.403 1.00 88.38 148 ARG A O 1
ATOM 1095 N N . ARG A 1 149 ? -13.281 3.621 13.998 1.00 87.69 149 ARG A N 1
ATOM 1096 C CA . ARG A 1 149 ? -13.036 4.030 15.382 1.00 87.69 149 ARG A CA 1
ATOM 1097 C C . ARG A 1 149 ? -13.497 5.445 15.720 1.00 87.69 149 ARG A C 1
ATOM 1099 O O . ARG A 1 149 ? -13.816 5.687 16.875 1.00 87.69 149 ARG A O 1
ATOM 1106 N N . LEU A 1 150 ? -13.593 6.346 14.739 1.00 88.62 150 LEU A N 1
ATOM 1107 C CA . LEU A 1 150 ? -14.226 7.655 14.948 1.00 88.62 150 LEU A CA 1
ATOM 1108 C C . LEU A 1 150 ? -15.724 7.549 15.298 1.00 88.62 150 LEU A C 1
ATOM 1110 O O . LEU A 1 150 ? -16.292 8.510 15.809 1.00 88.62 150 LEU A O 1
ATOM 1114 N N . GLY A 1 151 ? -16.376 6.416 15.007 1.00 82.31 151 GLY A N 1
ATOM 1115 C CA . GLY A 1 151 ? -17.817 6.260 15.212 1.00 82.31 151 GLY A CA 1
ATOM 1116 C C . GLY A 1 151 ? -18.633 7.245 14.367 1.00 82.31 151 GLY A C 1
ATOM 1117 O O . GLY A 1 151 ? -18.145 7.765 13.364 1.00 82.31 151 GLY A O 1
ATOM 1118 N N . ASP A 1 152 ? -19.883 7.504 14.752 1.00 79.25 152 ASP A N 1
ATOM 1119 C CA . ASP A 1 152 ? -20.823 8.322 13.967 1.00 79.25 152 ASP A CA 1
ATOM 1120 C C . ASP A 1 152 ? -20.982 9.771 14.459 1.00 79.25 152 ASP A C 1
ATOM 1122 O O . ASP A 1 152 ? -21.930 10.454 14.071 1.00 79.25 152 ASP A O 1
ATOM 1126 N N . ASP A 1 153 ? -20.048 10.277 15.270 1.00 76.56 153 ASP A N 1
ATOM 1127 C CA . ASP A 1 153 ? -20.092 11.660 15.759 1.00 76.56 153 ASP A CA 1
ATOM 1128 C C . ASP A 1 153 ? -19.937 12.672 14.591 1.00 76.56 153 ASP A C 1
ATOM 1130 O O . ASP A 1 153 ? -18.932 12.634 13.867 1.00 76.56 153 ASP A O 1
ATOM 1134 N N . PRO A 1 154 ? -20.906 13.586 14.359 1.00 76.62 154 PRO A N 1
ATOM 1135 C CA . PRO A 1 154 ? -20.905 14.521 13.228 1.00 76.62 154 PRO A CA 1
ATOM 1136 C C . PRO A 1 154 ? -19.925 15.716 13.343 1.00 76.62 154 PRO A C 1
ATOM 1138 O O . PRO A 1 154 ? -20.120 16.743 12.679 1.00 76.62 154 PRO A O 1
ATOM 1141 N N . GLY A 1 155 ? -18.855 15.603 14.132 1.00 88.56 155 GLY A N 1
ATOM 1142 C CA . GLY A 1 155 ? -17.834 16.638 14.327 1.00 88.56 155 GLY A CA 1
ATOM 1143 C C . GLY A 1 155 ? -16.968 16.986 13.100 1.00 88.56 155 GLY A C 1
ATOM 1144 O O . GLY A 1 155 ? -17.030 16.376 12.028 1.00 88.56 155 GLY A O 1
ATOM 1145 N N . TRP A 1 156 ? -16.103 17.994 13.259 1.00 91.50 156 TRP A N 1
ATOM 1146 C CA . TRP A 1 156 ? -15.181 18.447 12.205 1.00 91.50 156 TRP A CA 1
ATOM 1147 C C . TRP A 1 156 ? -14.227 17.330 11.745 1.00 91.50 156 TRP A C 1
ATOM 1149 O O . TRP A 1 156 ? -13.999 17.177 10.543 1.00 91.50 156 TRP A O 1
ATOM 1159 N N . THR A 1 157 ? -13.746 16.501 12.679 1.00 91.94 157 THR A N 1
ATOM 1160 C CA . THR A 1 157 ? -12.858 15.360 12.417 1.00 91.94 157 THR A CA 1
ATOM 1161 C C . THR A 1 157 ? -13.507 14.358 11.467 1.00 91.94 157 THR A C 1
ATOM 1163 O O . THR A 1 157 ? -12.857 13.862 10.550 1.00 91.94 157 THR A O 1
ATOM 1166 N N . ARG A 1 158 ? -14.818 14.118 11.606 1.00 91.56 158 ARG A N 1
ATOM 1167 C CA . ARG A 1 158 ? -15.585 13.228 10.723 1.00 91.56 158 ARG A CA 1
ATOM 1168 C C . ARG A 1 158 ? -15.662 13.765 9.297 1.00 91.56 158 ARG A C 1
ATOM 1170 O O . ARG A 1 158 ? -15.523 12.991 8.354 1.00 91.56 158 ARG A O 1
ATOM 1177 N N . ARG A 1 159 ? -15.834 15.078 9.113 1.00 93.50 159 ARG A N 1
ATOM 1178 C CA . ARG A 1 159 ? -15.834 15.709 7.777 1.00 93.50 159 ARG A CA 1
ATOM 1179 C C . ARG A 1 159 ? -14.453 15.665 7.130 1.00 93.50 159 ARG A C 1
ATOM 1181 O O . ARG A 1 159 ? -14.349 15.379 5.935 1.00 93.50 159 ARG A O 1
ATOM 1188 N N . LEU A 1 160 ? -13.402 15.913 7.916 1.00 95.62 160 LEU A N 1
ATOM 1189 C CA . LEU A 1 160 ? -12.020 15.775 7.457 1.00 95.62 160 LEU A CA 1
ATOM 1190 C C . LEU A 1 160 ? -11.739 14.331 7.028 1.00 95.62 160 LEU A C 1
ATOM 1192 O O . LEU A 1 160 ? -11.263 14.115 5.917 1.00 95.62 160 LEU A O 1
ATOM 1196 N N . TYR A 1 161 ? -12.123 13.355 7.855 1.00 95.38 161 TYR A N 1
ATOM 1197 C CA . TYR A 1 161 ? -12.065 11.933 7.530 1.00 95.38 161 TYR A CA 1
ATOM 1198 C C . TYR A 1 161 ? -12.796 11.619 6.219 1.00 95.38 161 TYR A C 1
ATOM 1200 O O . TYR A 1 161 ? -12.206 11.016 5.331 1.00 95.38 161 TYR A O 1
ATOM 1208 N N . GLN A 1 162 ? -14.053 12.045 6.065 1.00 95.12 162 GLN A N 1
ATOM 1209 C CA . GLN A 1 162 ? -14.844 11.755 4.865 1.00 95.12 162 GLN A CA 1
ATOM 1210 C C . GLN A 1 162 ? -14.205 12.338 3.602 1.00 95.12 162 GLN A C 1
ATOM 1212 O O . GLN A 1 162 ? -14.136 11.671 2.569 1.00 95.12 162 GLN A O 1
ATOM 1217 N N . THR A 1 163 ? -13.695 13.566 3.698 1.00 96.56 163 THR A N 1
ATOM 1218 C CA . THR A 1 163 ? -13.002 14.236 2.593 1.00 96.56 163 THR A CA 1
ATOM 1219 C C . THR A 1 163 ? -11.709 13.505 2.241 1.00 96.56 163 THR A C 1
ATOM 1221 O O . THR A 1 163 ? -11.472 13.212 1.069 1.00 96.56 163 THR A O 1
ATOM 1224 N N . ALA A 1 164 ? -10.896 13.154 3.240 1.00 97.06 164 ALA A N 1
ATOM 1225 C CA . ALA A 1 164 ? -9.651 12.417 3.046 1.00 97.06 164 ALA A CA 1
ATOM 1226 C C . ALA A 1 164 ? -9.906 11.021 2.458 1.00 97.06 164 ALA A C 1
ATOM 1228 O O . ALA A 1 164 ? -9.279 10.637 1.476 1.00 97.06 164 ALA A O 1
ATOM 1229 N N . ALA A 1 165 ? -10.887 10.293 2.987 1.00 96.25 165 ALA A N 1
ATOM 1230 C CA . ALA A 1 165 ? -11.259 8.963 2.529 1.00 96.25 165 ALA A CA 1
ATOM 1231 C C . ALA A 1 165 ? -11.737 8.964 1.070 1.00 96.25 165 ALA A C 1
ATOM 1233 O O . ALA A 1 165 ? -11.251 8.174 0.261 1.00 96.25 165 ALA A O 1
ATOM 1234 N N . ALA A 1 166 ? -12.627 9.892 0.701 1.00 96.06 166 ALA A N 1
ATOM 1235 C CA . ALA A 1 166 ? -13.039 10.064 -0.691 1.00 96.06 166 ALA A CA 1
ATOM 1236 C C . ALA A 1 166 ? -11.848 10.447 -1.586 1.00 96.06 166 ALA A C 1
ATOM 1238 O O . ALA A 1 166 ? -11.700 9.914 -2.685 1.00 96.06 166 ALA A O 1
ATOM 1239 N N . THR A 1 167 ? -10.964 11.322 -1.099 1.00 97.06 167 THR A N 1
ATOM 1240 C CA . THR A 1 167 ? -9.760 11.734 -1.829 1.00 97.06 167 THR A CA 1
ATOM 1241 C C . THR A 1 167 ? -8.846 10.547 -2.114 1.00 97.06 167 THR A C 1
ATOM 1243 O O . THR A 1 167 ? -8.459 10.368 -3.261 1.00 97.06 167 THR A O 1
ATOM 1246 N N . ILE A 1 168 ? -8.547 9.693 -1.130 1.00 96.38 168 ILE A N 1
ATOM 1247 C CA . ILE A 1 168 ? -7.682 8.514 -1.320 1.00 96.38 168 ILE A CA 1
ATOM 1248 C C . ILE A 1 168 ? -8.288 7.553 -2.350 1.00 96.38 168 ILE A C 1
ATOM 1250 O O . ILE A 1 168 ? -7.569 7.042 -3.211 1.00 96.38 168 ILE A O 1
ATOM 1254 N N . VAL A 1 169 ? -9.613 7.360 -2.327 1.00 95.94 169 VAL A N 1
ATOM 1255 C CA . VAL A 1 169 ? -10.305 6.546 -3.336 1.00 95.94 169 VAL A CA 1
ATOM 1256 C C . VAL A 1 169 ? -10.082 7.113 -4.740 1.00 95.94 169 VAL A C 1
ATOM 1258 O O . VAL A 1 169 ? -9.681 6.364 -5.620 1.00 95.94 169 VAL A O 1
ATOM 1261 N N . PHE A 1 170 ? -10.290 8.405 -4.992 1.00 95.56 170 PHE A N 1
ATOM 1262 C CA . PHE A 1 170 ? -10.266 8.935 -6.368 1.00 95.56 170 PHE A CA 1
ATOM 1263 C C . PHE A 1 170 ? -8.904 9.443 -6.851 1.00 95.56 170 PHE A C 1
ATOM 1265 O O . PHE A 1 170 ? -8.653 9.479 -8.059 1.00 95.56 170 PHE A O 1
ATOM 1272 N N . ALA A 1 171 ? -8.004 9.809 -5.943 1.00 94.75 171 ALA A N 1
ATOM 1273 C CA . ALA A 1 171 ? -6.714 10.382 -6.294 1.00 94.75 171 ALA A CA 1
ATOM 1274 C C . ALA A 1 171 ? -5.834 9.396 -7.070 1.00 94.75 171 ALA A C 1
ATOM 1276 O O . ALA A 1 171 ? -5.161 9.794 -8.015 1.00 94.75 171 ALA A O 1
ATOM 1277 N N . MET A 1 172 ? -5.854 8.107 -6.724 1.00 91.19 172 MET A N 1
ATOM 1278 C CA . MET A 1 172 ? -4.971 7.104 -7.338 1.00 91.19 172 MET A CA 1
ATOM 1279 C C . MET A 1 172 ? -5.304 6.758 -8.788 1.00 91.19 172 MET A C 1
ATOM 1281 O O . MET A 1 172 ? -4.399 6.791 -9.628 1.00 91.19 172 MET A O 1
ATOM 1285 N N . PRO A 1 173 ? -6.582 6.569 -9.148 1.00 92.31 173 PRO A N 1
ATOM 1286 C CA . PRO A 1 173 ? -7.006 6.510 -10.537 1.00 92.31 173 PRO A CA 1
ATOM 1287 C C . PRO A 1 173 ? -6.663 7.792 -11.292 1.00 92.31 173 PRO A C 1
ATOM 1289 O O . PRO A 1 173 ? -6.271 7.717 -12.451 1.00 92.31 173 PRO A O 1
ATOM 1292 N N . MET A 1 174 ? -6.751 8.959 -10.645 1.00 93.94 174 MET A N 1
ATOM 1293 C CA . MET A 1 174 ? -6.406 10.233 -11.277 1.00 93.94 174 MET A CA 1
ATOM 1294 C C . MET A 1 174 ? -4.901 10.359 -11.555 1.00 93.94 174 MET A C 1
ATOM 1296 O O . MET A 1 174 ? -4.517 10.752 -12.657 1.00 93.94 174 MET A O 1
ATOM 1300 N N . VAL A 1 175 ? -4.041 9.941 -10.618 1.00 90.75 175 VAL A N 1
ATOM 1301 C CA . VAL A 1 175 ? -2.587 9.865 -10.840 1.00 90.75 175 VAL A CA 1
ATOM 1302 C C . VAL A 1 175 ? -2.269 8.909 -11.988 1.00 90.75 175 VAL A C 1
ATOM 1304 O O . VAL A 1 175 ? -1.521 9.274 -12.895 1.00 90.75 175 VAL A O 1
ATOM 1307 N N . ALA A 1 176 ? -2.868 7.714 -11.994 1.00 87.81 176 ALA A N 1
ATOM 1308 C CA . ALA A 1 176 ? -2.681 6.735 -13.062 1.00 87.81 176 ALA A CA 1
ATOM 1309 C C . ALA A 1 176 ? -3.158 7.269 -14.426 1.00 87.81 176 ALA A C 1
ATOM 1311 O O . ALA A 1 176 ? -2.434 7.170 -15.417 1.00 87.81 176 ALA A O 1
ATOM 1312 N N . ALA A 1 177 ? -4.330 7.909 -14.476 1.00 90.38 177 ALA A N 1
ATOM 1313 C CA . ALA A 1 177 ? -4.856 8.559 -15.674 1.00 90.38 177 ALA A CA 1
ATOM 1314 C C . ALA A 1 177 ? -3.920 9.661 -16.185 1.00 90.38 177 ALA A C 1
ATOM 1316 O O . ALA A 1 177 ? -3.792 9.846 -17.393 1.00 90.38 177 ALA A O 1
ATOM 1317 N N . GLY A 1 178 ? -3.205 10.351 -15.297 1.00 88.62 178 GLY A N 1
ATOM 1318 C CA . GLY A 1 178 ? -2.218 11.352 -15.678 1.00 88.62 178 GLY A CA 1
ATOM 1319 C C . GLY A 1 178 ? -0.988 10.809 -16.407 1.00 88.62 178 GLY A C 1
ATOM 1320 O O . GLY A 1 178 ? -0.299 11.577 -17.073 1.00 88.62 178 GLY A O 1
ATOM 1321 N N . PHE A 1 179 ? -0.705 9.507 -16.338 1.00 82.25 179 PHE A N 1
ATOM 1322 C CA . PHE A 1 179 ? 0.338 8.891 -17.167 1.00 82.25 179 PHE A CA 1
ATOM 1323 C C . PHE A 1 179 ? -0.124 8.605 -18.600 1.00 82.25 179 PHE A C 1
ATOM 1325 O O . PHE A 1 179 ? 0.716 8.507 -19.489 1.00 82.25 179 PHE A O 1
ATOM 1332 N N . VAL A 1 180 ? -1.435 8.466 -18.823 1.00 85.88 180 VAL A N 1
ATOM 1333 C CA . VAL A 1 180 ? -1.998 7.993 -20.100 1.00 85.88 180 VAL A CA 1
ATOM 1334 C C . VAL A 1 180 ? -2.726 9.101 -20.861 1.00 85.88 180 VAL A C 1
ATOM 1336 O O . VAL A 1 180 ? -2.635 9.165 -22.082 1.00 85.88 180 VAL A O 1
ATOM 1339 N N . LEU A 1 181 ? -3.456 9.964 -20.153 1.00 89.81 181 LEU A N 1
ATOM 1340 C CA . LEU A 1 181 ? -4.393 10.923 -20.740 1.00 89.81 181 LEU A CA 1
ATOM 1341 C C . LEU A 1 181 ? -3.864 12.358 -20.688 1.00 89.81 181 LEU A C 1
ATOM 1343 O O . LEU A 1 181 ? -3.769 13.018 -21.719 1.00 89.81 181 LEU A O 1
ATOM 1347 N N . TRP A 1 182 ? -3.544 12.862 -19.490 1.00 89.81 182 TRP A N 1
ATOM 1348 C CA . TRP A 1 182 ? -3.202 14.275 -19.296 1.00 89.81 182 TRP A CA 1
ATOM 1349 C C . TRP A 1 182 ? -2.253 14.479 -18.098 1.00 89.81 182 TRP A C 1
ATOM 1351 O O . TRP A 1 182 ? -2.699 14.351 -16.954 1.00 89.81 182 TRP A O 1
ATOM 1361 N N . PRO A 1 183 ? -0.962 14.823 -18.314 1.00 87.88 183 PRO A N 1
ATOM 1362 C CA . PRO A 1 183 ? 0.051 14.876 -17.253 1.00 87.88 183 PRO A CA 1
ATOM 1363 C C . PRO A 1 183 ? -0.323 15.681 -15.996 1.00 87.88 183 PRO A C 1
ATOM 1365 O O . PRO A 1 183 ? -0.060 15.190 -14.897 1.00 87.88 183 PRO A O 1
ATOM 1368 N N . PRO A 1 184 ? -0.992 16.850 -16.082 1.00 89.75 184 PRO A N 1
ATOM 1369 C CA . PRO A 1 184 ? -1.430 17.595 -14.898 1.00 89.75 184 PRO A CA 1
ATOM 1370 C C . PRO A 1 184 ? -2.332 16.818 -13.926 1.00 89.75 184 PRO A C 1
ATOM 1372 O O . PRO A 1 184 ? -2.320 17.126 -12.733 1.00 89.75 184 PRO A O 1
ATOM 1375 N N . LEU A 1 185 ? -3.046 15.772 -14.370 1.00 91.75 185 LEU A N 1
ATOM 1376 C CA . LEU A 1 185 ? -3.809 14.892 -13.469 1.00 91.75 185 LEU A CA 1
ATOM 1377 C C . LEU A 1 185 ? -2.917 14.207 -12.426 1.00 91.75 185 LEU A C 1
ATOM 1379 O O . LEU A 1 185 ? -3.383 13.922 -11.325 1.00 91.75 185 LEU A O 1
ATOM 1383 N N . GLN A 1 186 ? -1.630 13.992 -12.728 1.00 89.75 186 GLN A N 1
ATOM 1384 C CA . GLN A 1 186 ? -0.676 13.461 -11.752 1.00 89.75 186 GLN A CA 1
ATOM 1385 C C . GLN A 1 186 ? -0.551 14.405 -10.554 1.00 89.75 186 GLN A C 1
ATOM 1387 O O . GLN A 1 186 ? -0.610 13.953 -9.416 1.00 89.75 186 GLN A O 1
ATOM 1392 N N . VAL A 1 187 ? -0.433 15.715 -10.792 1.00 90.38 187 VAL A N 1
ATOM 1393 C CA . VAL A 1 187 ? -0.313 16.724 -9.727 1.00 90.38 187 VAL A CA 1
ATOM 1394 C C . VAL A 1 187 ? -1.634 16.878 -8.985 1.00 90.38 187 VAL A C 1
ATOM 1396 O O . VAL A 1 187 ? -1.654 16.838 -7.755 1.00 90.38 187 VAL A O 1
ATOM 1399 N N . LEU A 1 188 ? -2.736 16.997 -9.734 1.00 92.31 188 LEU A N 1
ATOM 1400 C CA . LEU A 1 188 ? -4.079 17.118 -9.167 1.00 92.31 188 LEU A CA 1
ATOM 1401 C C . LEU A 1 188 ? -4.456 15.904 -8.315 1.00 92.31 188 LEU A C 1
ATOM 1403 O O . LEU A 1 188 ? -5.289 16.038 -7.430 1.00 92.31 188 LEU A O 1
ATOM 1407 N N . GLY A 1 189 ? -3.884 14.726 -8.582 1.00 93.12 189 GLY A N 1
ATOM 1408 C CA . GLY A 1 189 ? -4.142 13.511 -7.809 1.00 93.12 189 GLY A CA 1
ATOM 1409 C C . GLY A 1 189 ? -3.181 13.357 -6.640 1.00 93.12 189 GLY A C 1
ATOM 1410 O O . GLY A 1 189 ? -3.605 13.142 -5.509 1.00 93.12 189 GLY A O 1
ATOM 1411 N N . ALA A 1 190 ? -1.882 13.506 -6.889 1.00 92.12 190 ALA A N 1
ATOM 1412 C CA . ALA A 1 190 ? -0.860 13.223 -5.890 1.00 92.12 190 ALA A CA 1
ATOM 1413 C C . ALA A 1 190 ? -0.842 14.247 -4.747 1.00 92.12 190 ALA A C 1
ATOM 1415 O O . ALA A 1 190 ? -0.644 13.853 -3.601 1.00 92.12 190 ALA A O 1
ATOM 1416 N N . VAL A 1 191 ? -1.069 15.540 -5.021 1.00 92.81 191 VAL A N 1
ATOM 1417 C CA . VAL A 1 191 ? -1.049 16.568 -3.964 1.00 92.81 191 VAL A CA 1
ATOM 1418 C C . VAL A 1 191 ? -2.205 16.374 -2.972 1.00 92.81 191 VAL A C 1
ATOM 1420 O O . VAL A 1 191 ? -1.933 16.297 -1.772 1.00 92.81 191 VAL A O 1
ATOM 1423 N N . PRO A 1 192 ? -3.473 16.217 -3.405 1.00 95.31 192 PRO A N 1
ATOM 1424 C CA . PRO A 1 192 ? -4.555 15.887 -2.482 1.00 95.31 192 PRO A CA 1
ATOM 1425 C C . PRO A 1 192 ? -4.375 14.536 -1.792 1.00 95.31 192 PRO A C 1
ATOM 1427 O O . PRO A 1 192 ? -4.699 14.441 -0.611 1.00 95.31 192 PRO A O 1
ATOM 1430 N N . LEU A 1 193 ? -3.835 13.515 -2.478 1.00 95.12 193 LEU A N 1
ATOM 1431 C CA . LEU A 1 193 ? -3.547 12.226 -1.837 1.00 95.12 193 LEU A CA 1
ATOM 1432 C C . LEU A 1 193 ? -2.628 12.416 -0.630 1.00 95.12 193 LEU A C 1
ATOM 1434 O O . LEU A 1 193 ? -2.960 11.964 0.457 1.00 95.12 193 LEU A O 1
ATOM 1438 N N . VAL A 1 194 ? -1.500 13.099 -0.825 1.00 94.50 194 VAL A N 1
ATOM 1439 C CA . VAL A 1 194 ? -0.505 13.370 0.220 1.00 94.50 194 VAL A CA 1
ATOM 1440 C C . VAL A 1 194 ? -1.162 13.996 1.451 1.00 94.50 194 VAL A C 1
ATOM 1442 O O . VAL A 1 194 ? -0.938 13.550 2.575 1.00 94.50 194 VAL A O 1
ATOM 1445 N N . LEU A 1 195 ? -2.007 15.009 1.246 1.00 96.19 195 LEU A N 1
ATOM 1446 C CA . LEU A 1 195 ? -2.710 15.679 2.340 1.00 96.19 195 LEU A CA 1
ATOM 1447 C C . LEU A 1 195 ? -3.717 14.748 3.027 1.00 96.19 195 LEU A C 1
ATOM 1449 O O . LEU A 1 195 ? -3.833 14.767 4.251 1.00 96.19 195 LEU A O 1
ATOM 1453 N N . ALA A 1 196 ? -4.425 13.926 2.255 1.00 97.38 196 ALA A N 1
ATOM 1454 C CA . ALA A 1 196 ? -5.386 12.967 2.778 1.00 97.38 196 ALA A CA 1
ATOM 1455 C C . ALA A 1 196 ? -4.711 11.851 3.594 1.00 97.38 196 ALA A C 1
ATOM 1457 O O . ALA A 1 196 ? -5.202 11.509 4.667 1.00 97.38 196 ALA A O 1
ATOM 1458 N N . GLU A 1 197 ? -3.573 11.321 3.142 1.00 96.38 197 GLU A N 1
ATOM 1459 C CA . GLU A 1 197 ? -2.813 10.298 3.870 1.00 96.38 197 GLU A CA 1
ATOM 1460 C C . GLU A 1 197 ? -2.257 10.843 5.191 1.00 96.38 197 GLU A C 1
ATOM 1462 O O . GLU A 1 197 ? -2.401 10.185 6.222 1.00 96.38 197 GLU A O 1
ATOM 1467 N N . ILE A 1 198 ? -1.725 12.074 5.195 1.00 97.50 198 ILE A N 1
ATOM 1468 C CA . ILE A 1 198 ? -1.332 12.768 6.433 1.00 97.50 198 ILE A CA 1
ATOM 1469 C C . ILE A 1 198 ? -2.549 12.919 7.355 1.00 97.50 198 ILE A C 1
ATOM 1471 O O . ILE A 1 198 ? -2.477 12.564 8.529 1.00 97.50 198 ILE A O 1
ATOM 1475 N N . ALA A 1 199 ? -3.685 13.400 6.841 1.00 97.56 199 ALA A N 1
ATOM 1476 C CA . ALA A 1 199 ? -4.886 13.589 7.651 1.00 97.56 199 ALA A CA 1
ATOM 1477 C C . ALA A 1 199 ? -5.346 12.280 8.311 1.00 97.56 199 ALA A C 1
ATOM 1479 O O . ALA A 1 199 ? -5.596 12.266 9.514 1.00 97.56 199 ALA A O 1
ATOM 1480 N N . ILE A 1 200 ? -5.396 11.169 7.567 1.00 97.31 200 ILE A N 1
ATOM 1481 C CA . ILE A 1 200 ? -5.749 9.851 8.117 1.00 97.31 200 ILE A CA 1
ATOM 1482 C C . ILE A 1 200 ? -4.740 9.396 9.177 1.00 97.31 200 ILE A C 1
ATOM 1484 O O . ILE A 1 200 ? -5.152 8.894 10.224 1.00 97.31 200 ILE A O 1
ATOM 1488 N N . ALA A 1 201 ? -3.440 9.606 8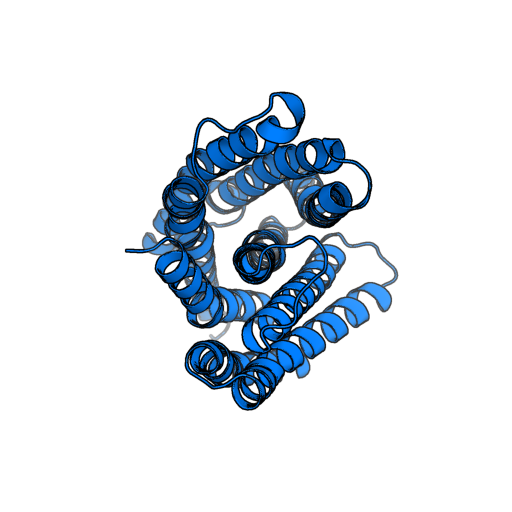.957 1.00 97.25 201 ALA A N 1
ATOM 1489 C CA . ALA A 1 201 ? -2.406 9.247 9.926 1.00 97.25 201 ALA A CA 1
ATOM 1490 C C . ALA A 1 201 ? -2.580 9.996 11.259 1.00 97.25 201 ALA A C 1
ATOM 1492 O O . ALA A 1 201 ? -2.540 9.388 12.329 1.00 97.25 201 ALA A O 1
ATOM 1493 N N . PHE A 1 202 ? -2.830 11.307 11.201 1.00 97.44 202 PHE A N 1
ATOM 1494 C CA . PHE A 1 202 ? -3.058 12.135 12.389 1.00 97.44 202 PHE A CA 1
ATOM 1495 C C . PHE A 1 202 ? -4.391 11.819 13.075 1.00 97.44 202 PHE A C 1
ATOM 1497 O O . PHE A 1 202 ? -4.436 11.729 14.299 1.00 97.44 202 PHE A O 1
ATOM 1504 N N . ILE A 1 203 ? -5.454 11.569 12.308 1.00 95.69 203 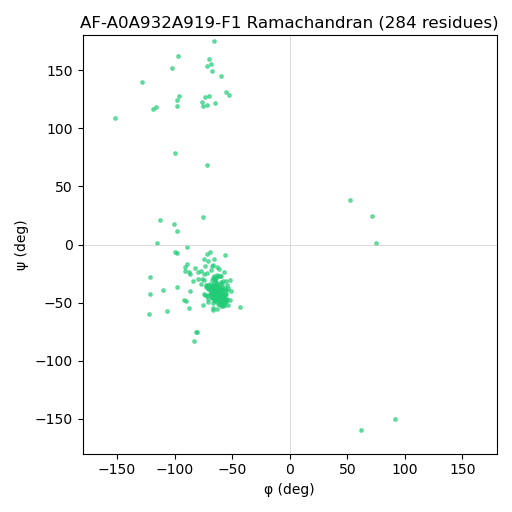ILE A N 1
ATOM 1505 C CA . ILE A 1 203 ? -6.738 11.112 12.853 1.00 95.69 203 ILE A CA 1
ATOM 1506 C C . ILE A 1 203 ? -6.545 9.812 13.640 1.00 95.69 203 ILE A C 1
ATOM 1508 O O . ILE A 1 203 ? -6.997 9.721 14.777 1.00 95.69 203 ILE A O 1
ATOM 1512 N N . LEU A 1 204 ? -5.831 8.826 13.088 1.00 94.94 204 LEU A N 1
ATOM 1513 C CA . LEU A 1 204 ? -5.520 7.583 13.801 1.00 94.94 204 LEU A CA 1
ATOM 1514 C C . LEU A 1 204 ? -4.703 7.819 15.074 1.00 94.94 204 LEU A C 1
ATOM 1516 O O . LEU A 1 204 ? -4.933 7.149 16.074 1.00 94.94 204 LEU A O 1
ATOM 1520 N N . ALA A 1 205 ? -3.758 8.754 15.049 1.00 94.38 205 ALA A N 1
ATOM 1521 C CA . ALA A 1 205 ? -2.839 9.001 16.155 1.00 94.38 205 ALA A CA 1
ATOM 1522 C C . ALA A 1 205 ? -3.455 9.734 17.356 1.00 94.38 205 ALA A C 1
ATOM 1524 O O . ALA A 1 205 ? -2.988 9.530 18.480 1.00 94.38 205 ALA A O 1
ATOM 1525 N N . PHE A 1 206 ? -4.452 10.591 17.123 1.00 91.56 206 PHE A N 1
ATOM 1526 C CA . PHE A 1 206 ? -4.964 11.510 18.146 1.00 91.56 206 PHE A CA 1
ATOM 1527 C C . PHE A 1 206 ? -6.451 11.355 18.456 1.00 91.56 206 PHE A C 1
ATOM 1529 O O . PHE A 1 206 ? -6.845 11.631 19.581 1.00 91.56 206 PHE A O 1
ATOM 1536 N N . GLU A 1 207 ? -7.261 10.904 17.497 1.00 82.38 207 GLU A N 1
ATOM 1537 C CA . GLU A 1 207 ? -8.724 11.005 17.598 1.00 82.38 207 GLU A CA 1
ATOM 1538 C C . GLU A 1 207 ? -9.407 9.642 17.510 1.00 82.38 207 GLU A C 1
ATOM 1540 O O . GLU A 1 207 ? -10.339 9.338 18.245 1.00 82.38 207 GLU A O 1
ATOM 1545 N N . ALA A 1 208 ? -8.954 8.796 16.588 1.00 70.50 208 ALA A N 1
ATOM 1546 C CA . ALA A 1 208 ? -9.625 7.539 16.301 1.00 70.50 208 ALA A CA 1
ATOM 1547 C C . ALA A 1 208 ? -9.138 6.411 17.217 1.00 70.50 208 ALA A C 1
ATOM 1549 O O . ALA A 1 208 ? -9.835 5.426 17.407 1.00 70.50 208 ALA A O 1
ATOM 1550 N N . VAL A 1 209 ? -7.934 6.483 17.780 1.00 69.06 209 VAL A N 1
ATOM 1551 C CA . VAL A 1 209 ? -7.390 5.398 18.603 1.00 69.06 209 VAL A CA 1
ATOM 1552 C C . VAL A 1 209 ? -7.152 5.933 20.008 1.00 69.06 209 VAL A C 1
ATOM 1554 O O . VAL A 1 209 ? -6.284 6.774 20.206 1.00 69.06 209 VAL A O 1
ATOM 1557 N N . GLU A 1 210 ? -7.859 5.376 20.994 1.00 73.94 210 GLU A N 1
ATOM 1558 C CA . GLU A 1 210 ? -7.485 5.461 22.412 1.00 73.94 210 GLU A CA 1
ATOM 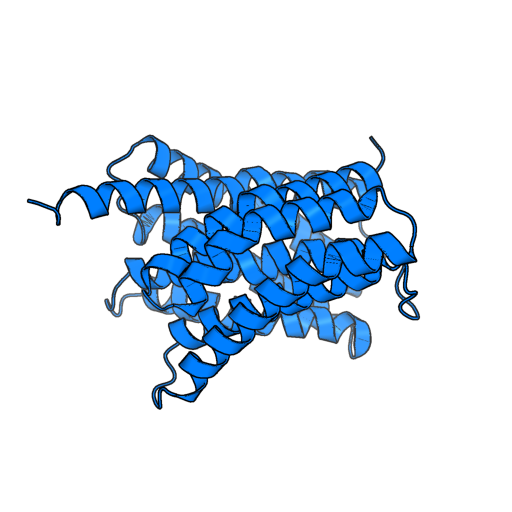1559 C C . GLU A 1 210 ? -6.789 4.155 22.829 1.00 73.94 210 GLU A C 1
ATOM 1561 O O . GLU A 1 210 ? -7.410 3.239 23.378 1.00 73.94 210 GLU A O 1
ATOM 1566 N N . PRO A 1 211 ? -5.497 3.981 22.500 1.00 70.94 211 PRO A N 1
ATOM 1567 C CA . PRO A 1 211 ? -4.803 2.741 22.790 1.00 70.94 211 PRO A CA 1
ATOM 1568 C C . PRO A 1 211 ? -4.514 2.648 24.289 1.00 70.94 211 PRO A C 1
ATOM 1570 O O . PRO A 1 211 ?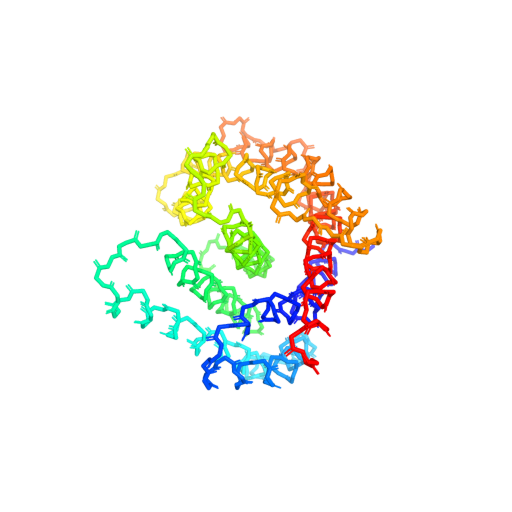 -3.866 3.520 24.871 1.00 70.94 211 PRO A O 1
ATOM 1573 N N . ARG A 1 212 ? -4.921 1.539 24.909 1.00 75.50 212 ARG A N 1
ATOM 1574 C CA . ARG A 1 212 ? -4.488 1.195 26.272 1.00 75.50 212 ARG A CA 1
ATOM 1575 C C . ARG A 1 212 ? -2.998 0.854 26.312 1.00 75.50 212 ARG A C 1
ATOM 1577 O O . ARG A 1 212 ? -2.304 1.212 27.261 1.00 75.50 212 ARG A O 1
ATOM 1584 N N . SER A 1 213 ? -2.487 0.217 25.258 1.00 86.50 213 SER A N 1
ATOM 1585 C CA . SER A 1 213 ? -1.060 -0.030 25.075 1.00 86.50 213 SER A CA 1
ATOM 1586 C C . SER A 1 213 ? -0.281 1.244 24.724 1.00 86.50 213 SER A C 1
ATOM 1588 O O . SER A 1 213 ? -0.462 1.849 23.664 1.00 86.50 213 SER A O 1
ATOM 1590 N N . ALA A 1 214 ? 0.685 1.599 25.577 1.00 89.75 214 ALA A N 1
ATOM 1591 C CA . ALA A 1 214 ? 1.621 2.693 25.313 1.00 89.75 214 ALA A CA 1
ATOM 1592 C C . ALA A 1 214 ? 2.431 2.473 24.023 1.00 89.75 214 ALA A C 1
ATOM 1594 O O . ALA A 1 214 ? 2.710 3.434 23.308 1.00 89.75 214 ALA A O 1
ATOM 1595 N N . LEU A 1 215 ? 2.770 1.219 23.697 1.00 93.88 215 LEU A N 1
ATOM 1596 C CA . LEU A 1 215 ? 3.472 0.883 22.458 1.00 93.88 215 LEU A CA 1
ATOM 1597 C C . LEU A 1 215 ? 2.603 1.178 21.230 1.00 93.88 215 LEU A C 1
ATOM 1599 O O . LEU A 1 215 ? 3.089 1.781 20.278 1.00 93.88 215 LEU A O 1
ATOM 1603 N N . ALA A 1 216 ? 1.319 0.804 21.262 1.00 93.62 216 ALA A N 1
ATOM 1604 C CA . ALA A 1 216 ? 0.396 1.110 20.171 1.00 93.62 216 ALA A CA 1
ATOM 1605 C C . ALA A 1 216 ? 0.273 2.627 19.958 1.00 93.62 216 ALA A C 1
ATOM 1607 O O . ALA A 1 216 ? 0.347 3.087 18.821 1.00 93.62 216 ALA A O 1
ATOM 1608 N N . ARG A 1 217 ? 0.192 3.409 21.044 1.00 93.25 217 ARG A N 1
ATOM 1609 C CA . ARG A 1 217 ? 0.191 4.880 20.982 1.00 93.25 217 ARG A CA 1
ATOM 1610 C C . ARG A 1 217 ? 1.437 5.438 20.304 1.00 93.25 217 ARG A C 1
ATOM 1612 O O . ARG A 1 217 ? 1.327 6.226 19.371 1.00 93.25 217 ARG A O 1
ATOM 1619 N N . TRP A 1 218 ? 2.614 5.006 20.755 1.00 96.12 218 TRP A N 1
ATOM 1620 C CA . TRP A 1 218 ? 3.883 5.474 20.201 1.00 96.12 218 TRP A CA 1
ATOM 1621 C C . TRP A 1 218 ? 4.032 5.126 18.726 1.00 96.12 218 TRP A C 1
ATOM 1623 O O . TRP A 1 218 ? 4.467 5.971 17.951 1.00 96.12 218 TRP A O 1
ATOM 1633 N N . LEU A 1 219 ? 3.626 3.924 18.318 1.00 97.44 219 LEU A N 1
ATOM 1634 C CA . LEU A 1 219 ? 3.644 3.525 16.913 1.00 97.44 219 LEU A CA 1
ATOM 1635 C C . LEU A 1 219 ? 2.737 4.416 16.055 1.00 97.44 219 LEU A C 1
ATOM 1637 O O . LEU A 1 219 ? 3.149 4.841 14.981 1.00 97.44 219 LEU A O 1
ATOM 1641 N N . LEU A 1 220 ? 1.538 4.762 16.527 1.00 96.81 220 LEU A N 1
ATOM 1642 C CA . LEU A 1 220 ? 0.644 5.653 15.782 1.00 96.81 220 LEU A CA 1
ATOM 1643 C C . LEU A 1 220 ? 1.186 7.086 15.694 1.00 96.81 220 LEU A C 1
ATOM 1645 O O . LEU A 1 220 ? 1.085 7.711 14.642 1.00 96.81 220 LEU A O 1
ATOM 1649 N N . TRP A 1 221 ? 1.831 7.591 16.747 1.00 97.19 221 TRP A N 1
ATOM 1650 C CA . TRP A 1 221 ? 2.506 8.893 16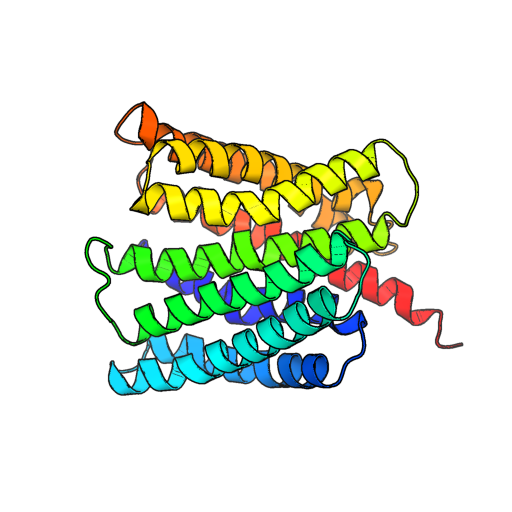.704 1.00 97.19 221 TRP A CA 1
ATOM 1651 C C . TRP A 1 221 ? 3.693 8.890 15.744 1.00 97.19 221 TRP A C 1
ATOM 1653 O O . TRP A 1 221 ? 3.793 9.767 14.888 1.00 97.19 221 TRP A O 1
ATOM 1663 N N . ILE A 1 222 ? 4.564 7.880 15.836 1.00 97.75 222 ILE A N 1
ATOM 1664 C CA . ILE A 1 222 ? 5.679 7.696 14.898 1.00 97.75 222 ILE A CA 1
ATOM 1665 C C . ILE A 1 222 ? 5.144 7.648 13.468 1.00 97.75 222 ILE A C 1
ATOM 1667 O O . ILE A 1 222 ? 5.709 8.305 12.599 1.00 97.75 222 ILE A O 1
ATOM 1671 N N . SER A 1 223 ? 4.038 6.943 13.238 1.00 97.75 223 SER A N 1
ATOM 1672 C CA . SER A 1 223 ? 3.377 6.876 11.940 1.00 97.75 223 SER A CA 1
ATOM 1673 C C . SER A 1 223 ? 2.926 8.243 11.428 1.00 97.75 223 SER A C 1
ATOM 1675 O O . SER A 1 223 ? 3.320 8.638 10.327 1.00 97.75 223 SER A O 1
ATOM 1677 N N . ALA A 1 224 ? 2.179 8.999 12.236 1.00 97.50 224 ALA A N 1
ATOM 1678 C CA . ALA A 1 224 ? 1.694 10.326 11.870 1.00 97.50 224 ALA A CA 1
ATOM 1679 C C . ALA A 1 224 ? 2.841 11.277 11.514 1.00 97.50 224 ALA A C 1
ATOM 1681 O O . ALA A 1 224 ? 2.849 11.854 10.426 1.00 97.50 224 ALA A O 1
ATOM 1682 N N . PHE A 1 225 ? 3.860 11.387 12.366 1.00 97.31 225 PHE A N 1
ATOM 1683 C CA . PHE A 1 225 ? 4.978 12.296 12.108 1.00 97.31 225 PHE A CA 1
ATOM 1684 C C . PHE A 1 225 ? 5.896 11.811 10.978 1.00 97.31 225 PHE A C 1
ATOM 1686 O O . PHE A 1 225 ? 6.361 12.627 10.180 1.00 97.31 225 PHE A O 1
ATOM 1693 N N . SER A 1 226 ? 6.107 10.497 10.842 1.00 96.44 226 SER A N 1
ATOM 1694 C CA . SER A 1 226 ? 6.898 9.931 9.740 1.00 96.44 226 SER A CA 1
ATOM 1695 C C . SER A 1 226 ? 6.218 10.081 8.385 1.00 96.44 226 SER A C 1
ATOM 1697 O O . SER A 1 226 ? 6.916 10.048 7.379 1.00 96.44 226 SER A O 1
ATOM 1699 N N . SER A 1 227 ? 4.894 10.265 8.332 1.00 95.12 227 SER A N 1
ATOM 1700 C CA . SER A 1 227 ? 4.178 10.503 7.073 1.00 95.12 227 SER A CA 1
ATOM 1701 C C . SER A 1 227 ? 4.540 11.849 6.434 1.00 95.12 227 SER A C 1
ATOM 1703 O O . SER A 1 227 ? 4.549 11.970 5.217 1.00 95.12 227 SER A O 1
ATOM 1705 N N . VAL A 1 228 ? 4.922 12.867 7.211 1.00 95.44 228 VAL A N 1
ATOM 1706 C CA . VAL A 1 228 ? 5.060 14.236 6.688 1.00 95.44 228 VAL A CA 1
ATOM 1707 C C . VAL A 1 228 ? 6.196 14.357 5.668 1.00 95.44 228 VAL A C 1
ATOM 1709 O O . VAL A 1 228 ? 5.978 14.804 4.541 1.00 95.44 228 VAL A O 1
ATOM 1712 N N . ALA A 1 229 ? 7.414 13.946 6.030 1.00 91.56 229 ALA A N 1
ATOM 1713 C CA . ALA A 1 229 ? 8.587 14.143 5.173 1.00 91.56 229 ALA A CA 1
ATOM 1714 C C . ALA A 1 229 ? 8.505 13.386 3.824 1.00 91.56 229 ALA A C 1
ATOM 1716 O O . ALA A 1 229 ? 8.733 14.010 2.784 1.00 91.56 229 ALA A O 1
ATOM 1717 N N . PRO A 1 230 ? 8.128 12.092 3.775 1.00 89.75 230 PRO A N 1
ATOM 1718 C CA . PRO A 1 230 ? 7.920 11.369 2.521 1.00 89.75 230 PRO A CA 1
ATOM 1719 C C . PRO A 1 230 ? 6.853 12.005 1.643 1.00 89.75 230 PRO A C 1
ATOM 1721 O O . PRO A 1 230 ? 7.010 12.047 0.425 1.00 89.75 230 PRO A O 1
ATOM 1724 N N . MET A 1 231 ? 5.774 12.508 2.236 1.00 91.44 231 MET A N 1
ATOM 1725 C CA . MET A 1 231 ? 4.672 13.091 1.483 1.00 91.44 231 MET A CA 1
ATOM 1726 C C . MET A 1 231 ? 5.045 14.452 0.885 1.00 91.44 231 MET A C 1
ATOM 1728 O O . MET A 1 231 ? 4.719 14.717 -0.272 1.00 91.44 231 MET A O 1
ATOM 1732 N N . VAL A 1 232 ? 5.842 15.263 1.593 1.00 88.69 232 VAL A N 1
ATOM 1733 C CA . VAL A 1 232 ? 6.471 16.470 1.024 1.00 88.69 232 VAL A CA 1
ATOM 1734 C C . VAL A 1 232 ? 7.368 16.106 -0.161 1.00 88.69 232 VAL A C 1
ATOM 1736 O O . VAL A 1 232 ? 7.257 16.719 -1.222 1.00 88.69 232 VAL A O 1
ATOM 1739 N N . LEU A 1 233 ? 8.202 15.068 -0.030 1.00 86.62 233 LEU A N 1
ATOM 1740 C CA . LEU A 1 233 ? 9.026 14.579 -1.141 1.00 86.62 233 LEU A CA 1
ATOM 1741 C C . LEU A 1 233 ? 8.172 14.082 -2.318 1.00 86.62 233 LEU A C 1
ATOM 1743 O O . LEU A 1 233 ? 8.509 14.356 -3.465 1.00 86.62 233 LEU A O 1
ATOM 1747 N N . GLY A 1 234 ? 7.051 13.405 -2.053 1.00 84.56 234 GLY A N 1
ATOM 1748 C CA . GLY A 1 234 ? 6.078 12.974 -3.062 1.00 84.56 234 GLY A CA 1
ATOM 1749 C C . GLY A 1 234 ? 5.470 14.143 -3.834 1.00 84.56 234 GLY A C 1
ATOM 1750 O O . GLY A 1 234 ? 5.471 14.139 -5.068 1.00 84.56 234 GLY A O 1
ATOM 1751 N N . ALA A 1 235 ? 5.033 15.178 -3.116 1.00 84.62 235 ALA A N 1
ATOM 1752 C CA . ALA A 1 235 ? 4.511 16.404 -3.708 1.00 84.62 235 ALA A CA 1
ATOM 1753 C C . ALA A 1 235 ? 5.581 17.133 -4.540 1.00 84.62 235 ALA A C 1
ATOM 1755 O O . ALA A 1 235 ? 5.326 17.510 -5.680 1.00 84.62 235 ALA A O 1
ATOM 1756 N N . MET A 1 236 ? 6.810 17.264 -4.033 1.00 82.62 236 MET A N 1
ATOM 1757 C CA . MET A 1 236 ? 7.925 17.838 -4.798 1.00 82.62 236 MET A CA 1
ATOM 1758 C C . MET A 1 236 ? 8.279 17.003 -6.030 1.00 82.62 236 MET A C 1
ATOM 1760 O O . MET A 1 236 ? 8.652 17.538 -7.069 1.00 82.62 236 MET A O 1
ATOM 1764 N N . PHE A 1 237 ? 8.177 15.679 -5.943 1.00 81.44 237 PHE A N 1
ATOM 1765 C CA . PHE A 1 237 ? 8.504 14.816 -7.065 1.00 81.44 237 PHE A CA 1
ATOM 1766 C C . PHE A 1 237 ? 7.492 14.978 -8.199 1.00 81.44 237 PHE A C 1
ATOM 1768 O O . PHE A 1 237 ? 7.885 14.947 -9.364 1.00 81.44 237 PHE A O 1
ATOM 1775 N N . VAL A 1 238 ? 6.199 15.162 -7.904 1.00 80.81 238 VAL A N 1
ATOM 1776 C CA . VAL A 1 238 ? 5.168 15.307 -8.945 1.00 80.81 238 VAL A CA 1
ATOM 1777 C C . VAL A 1 238 ? 5.205 16.667 -9.645 1.00 80.81 238 VAL A C 1
ATOM 1779 O O . VAL A 1 238 ? 4.849 16.749 -10.819 1.00 80.81 238 VAL A O 1
ATOM 1782 N N . THR A 1 239 ? 5.722 17.720 -9.003 1.00 75.56 239 THR A N 1
ATOM 1783 C CA . THR A 1 239 ? 5.862 19.040 -9.649 1.00 75.56 239 THR A CA 1
ATOM 1784 C C . THR A 1 239 ? 6.862 19.033 -10.808 1.00 75.56 239 THR A C 1
ATOM 1786 O O . THR A 1 239 ? 6.815 19.932 -11.647 1.00 75.56 239 THR A O 1
ATOM 1789 N N . ARG A 1 240 ? 7.670 17.971 -10.960 1.00 79.88 240 ARG A N 1
ATOM 1790 C CA . ARG A 1 240 ? 8.477 17.711 -12.167 1.00 79.88 240 ARG A CA 1
ATOM 1791 C C . ARG A 1 240 ? 7.654 17.748 -13.460 1.00 79.88 240 ARG A C 1
ATOM 1793 O O . ARG A 1 240 ? 8.146 18.121 -14.517 1.00 79.88 240 ARG A O 1
ATOM 1800 N N . VAL A 1 241 ? 6.377 17.371 -13.370 1.00 72.62 241 VAL A N 1
ATOM 1801 C CA . VAL A 1 241 ? 5.439 17.388 -14.500 1.00 72.62 241 VAL A CA 1
ATOM 1802 C C . VAL A 1 241 ? 5.171 18.816 -14.987 1.00 72.62 241 VAL A C 1
ATOM 1804 O O . VAL A 1 241 ? 4.871 19.012 -16.159 1.00 72.62 241 VAL A O 1
ATOM 1807 N N . LEU A 1 242 ? 5.300 19.808 -14.103 1.00 76.19 242 LEU A N 1
ATOM 1808 C CA . LEU A 1 242 ? 5.071 21.221 -14.403 1.00 76.19 242 LEU A CA 1
ATOM 1809 C C . LEU A 1 242 ? 6.374 21.975 -14.691 1.00 76.19 242 LEU A C 1
ATOM 1811 O O . LEU A 1 242 ? 6.384 22.858 -15.542 1.00 76.19 242 LEU A O 1
ATOM 1815 N N . PHE A 1 243 ? 7.461 21.637 -13.991 1.00 79.75 243 PHE A N 1
ATOM 1816 C CA . PHE A 1 243 ? 8.702 22.425 -13.996 1.00 79.75 243 PHE A CA 1
ATOM 1817 C C . PHE A 1 243 ? 9.919 21.711 -14.609 1.00 79.75 243 PHE A C 1
ATOM 1819 O O . PHE A 1 243 ? 11.001 22.289 -14.652 1.00 79.75 243 PHE A O 1
ATOM 1826 N N . GLY A 1 244 ? 9.772 20.478 -15.105 1.00 76.00 244 GLY A N 1
ATOM 1827 C CA . GLY A 1 244 ? 10.869 19.714 -15.708 1.00 76.00 244 GLY A CA 1
ATOM 1828 C C . GLY A 1 244 ? 11.617 18.823 -14.711 1.00 76.00 244 GLY A C 1
ATOM 1829 O O . GLY A 1 244 ? 11.019 18.281 -13.790 1.00 76.00 244 GLY A O 1
ATOM 1830 N N . ALA A 1 245 ? 12.915 18.582 -14.930 1.00 63.62 245 ALA A N 1
ATOM 1831 C CA . ALA A 1 245 ? 13.657 17.528 -14.227 1.00 63.62 245 ALA A CA 1
ATOM 1832 C C . ALA A 1 245 ? 13.582 17.658 -12.686 1.00 63.62 245 ALA A C 1
ATOM 1834 O O . ALA A 1 245 ? 13.831 18.740 -12.151 1.00 63.62 245 ALA A O 1
ATOM 1835 N N . PRO A 1 246 ? 13.258 16.570 -11.957 1.00 64.31 246 PRO A N 1
ATOM 1836 C CA . PRO A 1 246 ? 13.165 16.620 -10.506 1.00 64.31 246 PRO A CA 1
ATOM 1837 C C . PRO A 1 246 ? 14.549 16.859 -9.883 1.00 64.31 246 PRO A C 1
ATOM 1839 O O . PRO A 1 246 ? 15.549 16.350 -10.394 1.00 64.31 246 PRO A O 1
ATOM 1842 N N . PRO A 1 247 ? 14.621 17.539 -8.727 1.00 67.50 247 PRO A N 1
ATOM 1843 C CA . PRO A 1 247 ? 15.882 17.761 -8.016 1.00 67.50 247 PRO A CA 1
ATOM 1844 C C . PRO A 1 247 ? 16.466 16.477 -7.395 1.00 67.50 247 PRO A C 1
ATOM 1846 O O . PRO A 1 247 ? 17.570 16.504 -6.859 1.00 67.50 247 PRO A O 1
ATOM 1849 N N . ILE A 1 248 ? 15.734 15.355 -7.447 1.00 77.31 248 ILE A N 1
ATOM 1850 C CA . ILE A 1 248 ? 16.120 14.063 -6.870 1.00 77.31 248 ILE A CA 1
ATOM 1851 C C . ILE A 1 248 ? 16.004 12.935 -7.901 1.0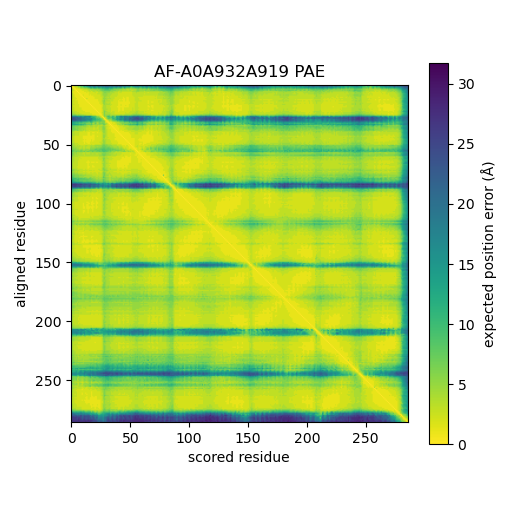0 77.31 248 ILE A C 1
ATOM 1853 O O . ILE A 1 248 ? 15.049 12.859 -8.676 1.00 77.31 248 ILE A O 1
ATOM 1857 N N . SER A 1 249 ? 16.977 12.026 -7.891 1.00 81.50 249 SER A N 1
ATOM 1858 C CA . SER A 1 249 ? 16.970 10.812 -8.713 1.00 81.50 249 SER A CA 1
ATOM 1859 C C . SER A 1 249 ? 15.919 9.802 -8.236 1.00 81.50 249 SER A C 1
ATOM 1861 O O . SER A 1 249 ? 15.524 9.790 -7.069 1.00 81.50 249 SER A O 1
ATOM 1863 N N . LEU A 1 250 ? 15.519 8.876 -9.116 1.00 75.81 250 LEU A N 1
ATOM 1864 C CA . LEU A 1 250 ? 14.622 7.768 -8.758 1.00 75.81 250 LEU A CA 1
ATOM 1865 C C . LEU A 1 250 ? 15.172 6.934 -7.585 1.00 75.81 250 LEU A C 1
ATOM 1867 O O . LEU A 1 250 ? 14.417 6.525 -6.708 1.00 75.81 250 LEU A O 1
ATOM 1871 N N . ALA A 1 251 ? 16.490 6.726 -7.540 1.00 78.56 251 ALA A N 1
ATOM 1872 C CA . ALA A 1 251 ? 17.163 6.025 -6.452 1.00 78.56 251 ALA A CA 1
ATOM 1873 C C . ALA A 1 251 ? 16.954 6.719 -5.098 1.00 78.56 251 ALA A C 1
ATOM 1875 O O . ALA A 1 251 ? 16.591 6.072 -4.116 1.00 78.56 251 ALA A O 1
ATOM 1876 N N . GLN A 1 252 ? 17.151 8.039 -5.057 1.00 83.75 252 GLN A N 1
ATOM 1877 C CA . GLN A 1 252 ? 16.927 8.849 -3.858 1.00 83.75 252 GLN A CA 1
ATOM 1878 C C . GLN A 1 252 ? 15.451 8.854 -3.463 1.00 83.75 252 GLN A C 1
ATOM 1880 O O . GLN A 1 252 ? 15.147 8.706 -2.284 1.00 83.75 252 GLN A O 1
ATOM 1885 N N . MET A 1 253 ? 14.538 8.937 -4.434 1.00 87.19 253 MET A N 1
ATOM 1886 C CA . MET A 1 253 ? 13.099 8.875 -4.181 1.00 87.19 253 MET A CA 1
ATOM 1887 C C . MET A 1 253 ? 12.701 7.552 -3.511 1.00 87.19 253 MET A C 1
ATOM 1889 O O . MET A 1 253 ? 12.037 7.554 -2.480 1.00 87.19 253 MET A O 1
ATOM 1893 N N . VAL A 1 254 ? 13.172 6.411 -4.020 1.00 82.12 254 VAL A N 1
ATOM 1894 C CA . VAL A 1 254 ? 12.909 5.098 -3.402 1.00 82.12 254 VAL A CA 1
ATOM 1895 C C . VAL A 1 254 ? 13.412 5.044 -1.956 1.00 82.12 254 VAL A C 1
ATOM 1897 O O . VAL A 1 254 ? 12.704 4.551 -1.080 1.00 82.12 254 VAL A O 1
ATOM 1900 N N . LEU A 1 255 ? 14.617 5.554 -1.692 1.00 82.44 255 LEU A N 1
ATOM 1901 C CA . LEU A 1 255 ? 15.221 5.485 -0.361 1.00 82.44 255 LEU A CA 1
ATOM 1902 C C . LEU A 1 255 ? 14.588 6.464 0.634 1.00 82.44 255 LEU A C 1
ATOM 1904 O O . LEU A 1 255 ? 14.346 6.090 1.773 1.00 82.44 255 LEU A O 1
ATOM 1908 N N . MET A 1 256 ? 14.316 7.702 0.229 1.00 87.81 256 MET A N 1
ATOM 1909 C CA . MET A 1 256 ? 13.838 8.744 1.144 1.00 87.81 256 MET A CA 1
ATOM 1910 C C . MET A 1 256 ? 12.320 8.720 1.312 1.00 87.81 256 MET A C 1
ATOM 1912 O O . MET A 1 256 ? 11.826 8.890 2.421 1.00 87.81 256 MET A O 1
ATOM 1916 N N . HIS A 1 257 ? 11.575 8.492 0.229 1.00 90.19 257 HIS A N 1
ATOM 1917 C CA . HIS A 1 257 ? 10.119 8.391 0.281 1.00 90.19 257 HIS A CA 1
ATOM 1918 C C . HIS A 1 257 ? 9.687 6.954 0.587 1.00 90.19 257 HIS A C 1
ATOM 1920 O O . HIS A 1 257 ? 8.976 6.720 1.560 1.00 90.19 257 HIS A O 1
ATOM 1926 N N . GLY A 1 258 ? 10.150 5.979 -0.203 1.00 89.38 258 GLY A N 1
ATOM 1927 C CA . GLY A 1 258 ? 9.678 4.593 -0.119 1.00 89.38 258 GLY A CA 1
ATOM 1928 C C . GLY A 1 258 ? 9.970 3.919 1.223 1.00 89.38 258 GLY A C 1
ATOM 1929 O O . GLY A 1 258 ? 9.055 3.391 1.848 1.00 89.38 258 GLY A O 1
ATOM 1930 N N . VAL A 1 259 ? 11.219 3.960 1.698 1.00 91.81 259 VAL A N 1
ATOM 1931 C CA . VAL A 1 259 ? 11.619 3.305 2.964 1.00 91.81 259 VAL A CA 1
ATOM 1932 C C . VAL A 1 259 ? 10.925 3.942 4.166 1.00 91.81 259 VAL A C 1
ATOM 1934 O O . VAL A 1 259 ? 10.367 3.233 5.001 1.00 91.81 259 VAL A O 1
ATOM 1937 N N . VAL A 1 260 ? 10.913 5.273 4.252 1.00 93.62 260 VAL A N 1
ATOM 1938 C CA . VAL A 1 260 ? 10.276 5.971 5.377 1.00 93.62 260 VAL A CA 1
ATOM 1939 C C . VAL A 1 260 ? 8.761 5.735 5.374 1.00 93.62 260 VAL A C 1
ATOM 1941 O O . VAL A 1 260 ? 8.194 5.472 6.434 1.00 93.62 260 VAL A O 1
ATOM 1944 N N . ASN A 1 261 ? 8.111 5.708 4.202 1.00 93.88 261 ASN A N 1
ATOM 1945 C CA . ASN A 1 261 ? 6.697 5.336 4.113 1.00 93.88 261 ASN A CA 1
ATOM 1946 C C . ASN A 1 261 ? 6.439 3.881 4.515 1.00 93.88 261 ASN A C 1
ATOM 1948 O O . ASN A 1 261 ? 5.457 3.601 5.197 1.00 93.88 261 ASN A O 1
ATOM 1952 N N . ALA A 1 262 ? 7.316 2.956 4.125 1.00 95.00 262 ALA A N 1
ATOM 1953 C CA . ALA A 1 262 ? 7.171 1.540 4.439 1.00 95.00 262 ALA A CA 1
ATOM 1954 C C . ALA A 1 262 ? 7.228 1.275 5.945 1.00 95.00 262 ALA A C 1
ATOM 1956 O O . ALA A 1 262 ? 6.322 0.664 6.509 1.00 95.00 262 ALA A O 1
ATOM 1957 N N . PHE A 1 263 ? 8.307 1.722 6.587 1.00 96.06 263 PHE A N 1
ATOM 1958 C CA . PHE A 1 263 ? 8.604 1.368 7.971 1.00 96.06 263 PHE A CA 1
ATOM 1959 C C . PHE A 1 263 ? 8.020 2.377 8.954 1.00 96.06 263 PHE A C 1
ATOM 1961 O O . PHE A 1 263 ? 7.371 1.973 9.914 1.00 96.06 263 PHE A O 1
ATOM 1968 N N . GLY A 1 264 ? 8.228 3.671 8.700 1.00 96.44 264 GLY A N 1
ATOM 1969 C CA . GLY A 1 264 ? 7.812 4.747 9.594 1.00 96.44 264 GLY A CA 1
ATOM 1970 C C . GLY A 1 264 ? 6.312 4.995 9.540 1.00 96.44 264 GLY A C 1
ATOM 1971 O O . GLY A 1 264 ? 5.665 4.982 10.577 1.00 96.44 264 GLY A O 1
ATOM 1972 N N . PHE A 1 265 ? 5.742 5.184 8.348 1.00 97.00 265 PHE A N 1
ATOM 1973 C CA . PHE A 1 265 ? 4.311 5.467 8.206 1.00 97.00 265 PHE A CA 1
ATOM 1974 C C . PHE A 1 265 ? 3.453 4.190 8.270 1.00 97.00 265 PHE A C 1
ATOM 1976 O O . PHE A 1 265 ? 2.815 3.926 9.292 1.00 97.00 265 PHE A O 1
ATOM 1983 N N . LEU A 1 266 ? 3.439 3.381 7.208 1.00 97.62 266 LEU A N 1
ATOM 1984 C CA . LEU A 1 266 ? 2.505 2.259 7.050 1.00 97.62 266 LEU A CA 1
ATOM 1985 C C . LEU A 1 266 ? 2.768 1.134 8.056 1.00 97.62 266 LEU A C 1
ATOM 1987 O O . LEU A 1 266 ? 1.833 0.638 8.685 1.00 97.62 266 LEU A O 1
ATOM 1991 N N . GLY A 1 267 ? 4.034 0.755 8.246 1.00 97.62 267 GLY A N 1
ATOM 1992 C CA . GLY A 1 267 ? 4.438 -0.278 9.197 1.00 97.62 267 GLY A CA 1
ATOM 1993 C C . GLY A 1 267 ? 4.002 0.045 10.623 1.00 97.62 267 GLY A C 1
ATOM 1994 O O . GLY A 1 267 ? 3.313 -0.760 11.255 1.00 97.62 267 GLY A O 1
ATOM 1995 N N . CYS A 1 268 ? 4.337 1.240 11.119 1.00 98.00 268 CYS A N 1
ATOM 1996 C CA . CYS A 1 268 ? 3.921 1.658 12.453 1.00 98.00 268 CYS A CA 1
ATOM 1997 C C . CYS A 1 268 ? 2.398 1.841 12.572 1.00 98.00 268 CYS A C 1
ATOM 1999 O O . CYS A 1 268 ? 1.839 1.423 13.586 1.00 98.00 268 CYS A O 1
ATOM 2001 N N . ALA A 1 269 ? 1.704 2.374 11.555 1.00 97.31 269 ALA A N 1
ATOM 2002 C CA . ALA A 1 269 ? 0.240 2.496 11.580 1.00 97.31 269 ALA A CA 1
ATOM 2003 C C . ALA A 1 269 ? -0.443 1.132 11.729 1.00 97.31 269 ALA A C 1
ATOM 2005 O O . ALA A 1 269 ? -1.272 0.940 12.620 1.00 97.31 269 ALA A O 1
ATOM 2006 N N . LEU A 1 270 ? -0.078 0.170 10.878 1.00 97.06 270 LEU A N 1
ATOM 2007 C CA . LEU A 1 270 ? -0.696 -1.155 10.851 1.00 97.06 270 LEU A CA 1
ATOM 2008 C C . LEU A 1 270 ? -0.410 -1.940 12.131 1.00 97.06 270 LEU A C 1
ATOM 2010 O O . LEU A 1 270 ? -1.324 -2.556 12.685 1.00 97.06 270 LEU A O 1
ATOM 2014 N N . LEU A 1 271 ? 0.829 -1.895 12.634 1.00 96.56 271 LEU A N 1
ATOM 2015 C CA . LEU A 1 271 ? 1.191 -2.519 13.909 1.00 96.56 271 LEU A CA 1
ATOM 2016 C C . LEU A 1 271 ? 0.465 -1.861 15.085 1.00 96.56 271 LEU A C 1
ATOM 2018 O O . LEU A 1 271 ? -0.112 -2.568 15.911 1.00 96.56 271 LEU A O 1
ATOM 2022 N N . GLY A 1 272 ? 0.444 -0.527 15.142 1.00 95.69 272 GLY A N 1
ATOM 2023 C CA . GLY A 1 272 ? -0.250 0.231 16.182 1.00 95.69 272 GLY A CA 1
ATOM 2024 C C . GLY A 1 272 ? -1.747 -0.079 16.217 1.00 95.69 272 GLY A C 1
ATOM 2025 O O . GLY A 1 272 ? -2.284 -0.403 17.278 1.00 95.69 272 GLY A O 1
ATOM 2026 N N . CYS A 1 273 ? -2.407 -0.092 15.056 1.00 94.62 273 CYS A N 1
ATOM 2027 C CA . CYS A 1 273 ? -3.824 -0.441 14.943 1.00 94.62 273 CYS A CA 1
ATOM 2028 C C . CYS A 1 273 ? -4.098 -1.885 15.386 1.00 94.62 273 CYS A C 1
ATOM 2030 O O . CYS A 1 273 ? -5.023 -2.116 16.167 1.00 94.62 273 CYS A O 1
ATOM 2032 N N . ASN A 1 274 ? -3.276 -2.848 14.948 1.00 93.19 274 ASN A N 1
ATOM 2033 C CA . ASN A 1 274 ? -3.414 -4.259 15.326 1.00 93.19 274 ASN A CA 1
ATOM 2034 C C . ASN A 1 274 ? -3.240 -4.478 16.837 1.00 93.19 274 ASN A C 1
ATOM 2036 O O . ASN A 1 274 ? -3.978 -5.265 17.430 1.00 93.19 274 ASN A O 1
ATOM 2040 N N . LEU A 1 275 ? -2.272 -3.803 17.464 1.00 92.38 275 LEU A N 1
ATOM 2041 C CA . LEU A 1 275 ? -2.063 -3.873 18.912 1.00 92.38 275 LEU A CA 1
ATOM 2042 C C . LEU A 1 275 ? -3.249 -3.268 19.666 1.00 92.38 275 LEU A C 1
ATOM 2044 O O . LEU A 1 275 ? -3.791 -3.911 20.559 1.00 92.38 275 LEU A O 1
ATOM 2048 N N . ALA A 1 276 ? -3.720 -2.094 19.244 1.00 89.06 276 ALA A N 1
ATOM 2049 C CA . ALA A 1 276 ? -4.872 -1.453 19.868 1.00 89.06 276 ALA A CA 1
ATOM 2050 C C . ALA A 1 276 ? -6.179 -2.257 19.697 1.00 89.06 276 ALA A C 1
ATOM 2052 O O . ALA A 1 276 ? -7.048 -2.193 20.559 1.00 89.06 276 ALA A O 1
ATOM 2053 N N . ALA A 1 277 ? -6.333 -3.021 18.608 1.00 84.06 277 ALA A N 1
ATOM 2054 C CA . ALA A 1 277 ? -7.499 -3.885 18.397 1.00 84.06 277 ALA A CA 1
ATOM 2055 C C . ALA A 1 277 ? -7.512 -5.105 19.338 1.00 84.06 277 ALA A C 1
ATOM 2057 O O . ALA A 1 277 ? -8.572 -5.497 19.827 1.00 84.06 277 ALA A O 1
ATOM 2058 N N . ARG A 1 278 ? -6.340 -5.687 19.637 1.00 78.31 278 ARG A N 1
ATOM 2059 C CA . ARG A 1 278 ? -6.218 -6.821 20.571 1.00 78.31 278 ARG A CA 1
ATOM 2060 C C . ARG A 1 278 ? -6.641 -6.439 21.987 1.00 78.31 278 ARG A C 1
ATOM 2062 O O . ARG A 1 278 ? -7.393 -7.188 22.606 1.00 78.31 278 ARG A O 1
ATOM 2069 N N . ASP A 1 279 ? -6.246 -5.255 22.445 1.00 65.44 279 ASP A N 1
ATOM 2070 C CA . ASP A 1 279 ? -6.570 -4.753 23.787 1.00 65.44 279 ASP A CA 1
ATOM 2071 C C . ASP A 1 279 ? -8.086 -4.577 24.020 1.00 65.44 279 ASP A C 1
ATOM 2073 O O . ASP A 1 279 ? -8.550 -4.679 25.155 1.00 65.44 279 ASP A O 1
ATOM 2077 N N . GLY A 1 280 ? -8.870 -4.338 22.959 1.00 58.06 280 GLY A N 1
ATOM 2078 C CA . GLY A 1 280 ? -10.333 -4.233 23.036 1.00 58.06 280 GLY A CA 1
ATOM 2079 C C . GLY A 1 280 ? -11.060 -5.583 23.082 1.00 58.06 280 GLY A C 1
ATOM 2080 O O . GLY A 1 280 ? -12.119 -5.689 23.693 1.00 58.06 280 GLY A O 1
ATOM 2081 N N . SER A 1 281 ? -10.488 -6.631 22.479 1.00 53.00 281 SER A N 1
ATOM 2082 C CA . SER A 1 281 ? -11.132 -7.952 22.354 1.00 53.00 281 SER A CA 1
ATOM 2083 C C . SER A 1 281 ? -11.118 -8.808 23.632 1.00 53.00 281 SER A C 1
ATOM 2085 O O . SER A 1 281 ? -11.980 -9.665 23.794 1.00 53.00 281 SER A O 1
ATOM 2087 N N . VAL A 1 282 ? -10.194 -8.554 24.567 1.00 44.12 282 VAL A N 1
ATOM 2088 C CA . VAL A 1 282 ? -10.014 -9.357 25.800 1.00 44.12 282 VAL A CA 1
ATOM 2089 C C . VAL A 1 282 ? -11.157 -9.170 26.821 1.00 44.12 282 VAL A C 1
ATOM 2091 O O . VAL A 1 282 ? -11.301 -9.968 27.741 1.00 44.12 282 VAL A O 1
ATOM 2094 N N . LEU A 1 283 ? -12.011 -8.151 26.664 1.00 38.06 283 LEU A N 1
ATOM 2095 C CA . LEU A 1 283 ? -13.089 -7.833 27.616 1.00 38.06 283 LEU A CA 1
ATOM 2096 C C . LEU A 1 283 ? -14.484 -8.338 27.223 1.00 38.06 283 LEU A C 1
ATOM 2098 O O . LEU A 1 283 ? -15.400 -8.230 28.029 1.00 38.06 283 LEU A O 1
ATOM 2102 N N . HIS A 1 284 ? -14.665 -8.905 26.028 1.00 36.81 284 HIS A N 1
ATOM 2103 C CA . HIS A 1 284 ? -15.946 -9.510 25.620 1.00 36.81 284 HIS A CA 1
ATOM 2104 C C . HIS A 1 284 ? -15.981 -11.038 25.789 1.00 36.81 284 HIS A C 1
ATOM 2106 O O . HIS A 1 284 ? -16.897 -11.695 25.304 1.00 36.81 284 HIS A O 1
ATOM 2112 N N . SER A 1 285 ? -14.991 -11.603 26.485 1.00 33.81 285 SER A N 1
ATOM 2113 C CA . SER A 1 285 ? -14.857 -13.039 26.760 1.00 33.81 285 SER A CA 1
ATOM 2114 C C . SER A 1 285 ? -15.021 -13.417 28.242 1.00 33.81 285 SER A C 1
ATOM 2116 O O . SER A 1 285 ? -14.569 -14.490 28.639 1.00 33.81 285 SER A O 1
ATOM 2118 N N . HIS A 1 286 ? -15.664 -12.567 29.052 1.00 32.38 286 HIS A N 1
ATOM 2119 C CA . HIS A 1 286 ? -16.015 -12.857 30.447 1.00 32.38 286 HIS A CA 1
ATOM 2120 C C . HIS A 1 286 ? -17.470 -12.513 30.746 1.00 32.38 286 HIS A C 1
ATOM 2122 O O . HIS A 1 286 ? -17.904 -11.414 30.335 1.00 32.38 286 HIS A O 1
#

Nearest PDB structures (foldseek):
  1xio-assembly1_A  TM=4.301E-01  e=7.528E-01  Nostoc sp. PCC 7120 = FACHB-418
  7zjg-assembly1_A  TM=2.981E-01  e=1.073E+00  Rattus norvegicus
  6xi6-assembly1_A-3  TM=3.035E-01  e=6.053E+00  synthetic construct